Protein AF-A0A9N9EBT2-F1 (afdb_monomer_lite)

Foldseek 3Di:
DDDDDDDDDDDDDDDDDDDDDDDDDDDDDDDDDDDDDDDDDDDDDDDDDPDDDDDDDDDDDDDDDDDDDDDDDDDDDDPDDDDDPDDPDDDDDDDDDDDDPDPDDDDPDDPDPPPPPDPPPVVVVPPPVPVVVVQVVQFCLVPHDPVLLVVLVVQLVVQLVVLVVLVVVLVVCVVVPPDPDPVNVVSVVVNCLSQVLLVVQVVLVCVQQVDDCDPVLSVLCRRRNVSSCSNDPPGTGGPVSVLVSVVVSLVSVLVSLVVVVVVVVVVVVVVPPDPPVCPVCCVVVVVVVVVSVVVVVVSVVVVVVSVVVVVVVVVVVVVVVVVVVVVVVVVVVVVVVVVVVVVVVVVVVVVVVD

Secondary structure (DSSP, 8-state):
-----PPPPPP-----------------------------------PPPS--PPP-------------------------------PPP--PPP--PPP-------PPP--PPP-------TT--------HHHHHHT-TTSS--HHHHHHHHHHHHHHHHHHHHHHHHHHHHHHH--S--HHHHHHHHHHHHHHHHHHHHHHHHHHHH-S---HHHHHHHHHHHHHHHHHH-SSPPPHHHHHHHHHHHHHHHHHHHHHHHHHHHHHHHHGGG-SSSHHHHHHHHHHHHHHHHHHHHHHHHHHHHHHHHHHHHHHHHHHHHHHHHHHHHHHHHHHHHHHHHHHHHHHHHHHH--

Organism: NCBI:txid144679

Structure (mmCIF, N/CA/C/O backbone):
data_AF-A0A9N9EBT2-F1
#
_entry.id   AF-A0A9N9EBT2-F1
#
loop_
_atom_site.group_PDB
_atom_site.id
_atom_site.type_symbol
_atom_site.label_atom_id
_atom_site.label_alt_id
_atom_site.label_comp_id
_atom_site.label_asym_id
_atom_site.label_entity_id
_atom_site.label_seq_id
_atom_site.pdbx_PDB_ins_code
_atom_site.Cartn_x
_atom_site.Cartn_y
_atom_site.Cartn_z
_atom_site.occupancy
_atom_site.B_iso_or_equiv
_atom_site.auth_seq_id
_atom_site.auth_comp_id
_atom_site.auth_asym_id
_atom_site.auth_atom_id
_atom_site.pdbx_PDB_model_num
ATOM 1 N N . MET A 1 1 ? 19.938 36.162 58.560 1.00 51.25 1 MET A N 1
ATOM 2 C CA . MET A 1 1 ? 20.437 35.041 57.736 1.00 51.25 1 MET A CA 1
ATOM 3 C C . MET A 1 1 ? 21.099 34.033 58.654 1.00 51.25 1 MET A C 1
ATOM 5 O O . MET A 1 1 ? 22.172 34.335 59.146 1.00 51.25 1 MET A O 1
ATOM 9 N N . GLN A 1 2 ? 20.468 32.886 58.903 1.00 35.75 2 GLN A N 1
ATOM 10 C CA . GLN A 1 2 ? 21.154 31.618 59.176 1.00 35.75 2 GLN A CA 1
ATOM 11 C C . GLN A 1 2 ? 20.099 30.509 59.184 1.00 35.75 2 GLN A C 1
ATOM 13 O O . GLN A 1 2 ? 19.156 30.529 59.967 1.00 35.75 2 GLN A O 1
ATOM 18 N N . TYR A 1 3 ? 20.227 29.624 58.200 1.00 41.31 3 TYR A N 1
ATOM 19 C CA . TYR A 1 3 ? 19.330 28.516 57.910 1.00 41.31 3 TYR A CA 1
ATOM 20 C C . TYR A 1 3 ? 19.479 27.405 58.957 1.00 41.31 3 TYR A C 1
ATOM 22 O O . TYR A 1 3 ? 20.595 27.030 59.314 1.00 41.31 3 TYR A O 1
ATOM 30 N N . HIS A 1 4 ? 18.353 26.851 59.405 1.00 45.25 4 HIS A N 1
ATOM 31 C CA . HIS A 1 4 ? 18.297 25.556 60.077 1.00 45.25 4 HIS A CA 1
ATOM 32 C C . HIS A 1 4 ? 18.197 24.438 59.037 1.00 45.25 4 HIS A C 1
ATOM 34 O O . HIS A 1 4 ? 17.413 24.519 58.094 1.00 45.25 4 HIS A O 1
ATOM 40 N N . ASN A 1 5 ? 19.008 23.404 59.237 1.00 44.12 5 ASN A N 1
ATOM 41 C CA . ASN A 1 5 ? 19.094 22.199 58.426 1.00 44.12 5 ASN A CA 1
ATOM 42 C C . ASN A 1 5 ? 18.693 21.011 59.316 1.00 44.12 5 ASN A C 1
ATOM 44 O O . ASN A 1 5 ? 19.343 20.825 60.348 1.00 44.12 5 ASN A O 1
ATOM 48 N N . PRO A 1 6 ? 17.674 20.205 58.979 1.00 58.91 6 PRO A N 1
ATOM 49 C CA . PRO A 1 6 ? 17.460 18.923 59.630 1.00 58.91 6 PRO A CA 1
ATOM 50 C C . PRO A 1 6 ? 18.048 17.788 58.781 1.00 58.91 6 PRO A C 1
ATOM 52 O O . PRO A 1 6 ? 17.651 17.567 57.637 1.00 58.91 6 PRO A O 1
ATOM 55 N N . LEU A 1 7 ? 18.992 17.050 59.371 1.00 42.66 7 LEU A N 1
ATOM 56 C CA . LEU A 1 7 ? 19.470 15.769 58.856 1.00 42.66 7 LEU A CA 1
ATOM 57 C C . LEU A 1 7 ? 18.325 14.744 58.855 1.00 42.66 7 LEU A C 1
ATOM 59 O O . LEU A 1 7 ? 17.829 14.367 59.915 1.00 42.66 7 LEU A O 1
ATOM 63 N N . HIS A 1 8 ? 17.973 14.233 57.676 1.00 47.34 8 HIS A N 1
ATOM 64 C CA . HIS A 1 8 ? 17.220 12.990 57.532 1.00 47.34 8 HIS A CA 1
ATOM 65 C C . HIS A 1 8 ? 18.190 11.823 57.304 1.00 47.34 8 HIS A C 1
ATOM 67 O O . HIS A 1 8 ? 18.962 11.811 56.347 1.00 47.34 8 HIS A O 1
ATOM 73 N N . HIS A 1 9 ? 18.131 10.829 58.190 1.00 41.84 9 HIS A N 1
ATOM 74 C CA . HIS A 1 9 ? 18.770 9.529 58.013 1.00 41.84 9 HIS A CA 1
ATOM 75 C C . HIS A 1 9 ? 18.074 8.741 56.893 1.00 41.84 9 HIS A C 1
ATOM 77 O O . HIS A 1 9 ? 16.877 8.469 56.968 1.00 41.84 9 HIS A O 1
ATOM 83 N N . HIS A 1 10 ? 18.836 8.330 55.879 1.00 41.88 10 HIS A N 1
ATOM 84 C CA . HIS A 1 10 ? 18.433 7.304 54.921 1.00 41.88 10 HIS A CA 1
ATOM 85 C C . HIS A 1 10 ? 18.838 5.923 55.457 1.00 41.88 10 HIS A C 1
ATOM 87 O O . HIS A 1 10 ? 20.023 5.643 55.626 1.00 41.88 10 HIS A O 1
ATOM 93 N N . GLN A 1 11 ? 17.849 5.067 55.722 1.00 41.12 11 GLN A N 1
ATOM 94 C CA . GLN A 1 11 ? 18.033 3.627 55.894 1.00 41.12 11 GLN A CA 1
ATOM 95 C C . GLN A 1 11 ? 18.124 2.973 54.511 1.00 41.12 11 GLN A C 1
ATOM 97 O O . GLN A 1 11 ? 17.188 3.037 53.717 1.00 41.12 11 GLN A O 1
ATOM 102 N N . SER A 1 12 ? 19.258 2.341 54.229 1.00 37.59 12 SER A N 1
ATOM 103 C CA . SER A 1 12 ? 19.471 1.478 53.073 1.00 37.59 12 SER A CA 1
ATOM 104 C C . SER A 1 12 ? 18.914 0.080 53.358 1.00 37.59 12 SER A C 1
ATOM 106 O O . SER A 1 12 ? 19.463 -0.671 54.162 1.00 37.59 12 SER A O 1
ATOM 108 N N . HIS A 1 13 ? 17.830 -0.299 52.679 1.00 40.28 13 HIS A N 1
ATOM 109 C CA . HIS A 1 13 ? 17.404 -1.696 52.612 1.00 40.28 13 HIS A CA 1
ATOM 110 C C . HIS A 1 13 ? 18.157 -2.410 51.486 1.00 40.28 13 HIS A C 1
ATOM 112 O O . HIS A 1 13 ? 17.945 -2.151 50.304 1.00 40.28 13 HIS A O 1
ATOM 118 N N . VAL A 1 14 ? 19.043 -3.324 51.878 1.00 38.59 14 VAL A N 1
ATOM 119 C CA . VAL A 1 14 ? 19.678 -4.311 51.001 1.00 38.59 14 VAL A CA 1
ATOM 120 C C . VAL A 1 14 ? 18.699 -5.474 50.832 1.00 38.59 14 VAL A C 1
ATOM 122 O O . VAL A 1 14 ? 18.502 -6.263 51.752 1.00 38.59 14 VAL A O 1
ATOM 125 N N . GLY A 1 15 ? 18.048 -5.558 49.671 1.00 40.88 15 GLY A N 1
ATOM 126 C CA . GLY A 1 15 ? 17.245 -6.712 49.266 1.00 40.88 15 GLY A CA 1
ATOM 127 C C . GLY A 1 15 ? 18.116 -7.728 48.530 1.00 40.88 15 GLY A C 1
ATOM 128 O O . GLY A 1 15 ? 18.477 -7.508 47.375 1.00 40.88 15 GLY A O 1
ATOM 129 N N . GLY A 1 16 ? 18.475 -8.818 49.208 1.00 37.44 16 GLY A N 1
ATOM 130 C CA . GLY A 1 16 ? 19.158 -9.965 48.613 1.00 37.44 16 GLY A CA 1
ATOM 131 C C . GLY A 1 16 ? 18.193 -10.822 47.794 1.00 37.44 16 GLY A C 1
ATOM 132 O O . GLY A 1 16 ? 17.157 -11.254 48.295 1.00 37.44 16 GLY A O 1
ATOM 133 N N . TRP A 1 17 ? 18.544 -11.077 46.536 1.00 40.41 17 TRP A N 1
ATOM 134 C CA . TRP A 1 17 ? 17.859 -12.029 45.667 1.00 40.41 17 TRP A CA 1
ATOM 135 C C . TRP A 1 17 ? 18.458 -13.424 45.873 1.00 40.41 17 TRP A C 1
ATOM 137 O O . TRP A 1 17 ? 19.615 -13.659 45.532 1.00 40.41 17 TRP A O 1
ATOM 147 N N . HIS A 1 18 ? 17.672 -14.352 46.420 1.00 38.91 18 HIS A N 1
ATOM 148 C CA . HIS A 1 18 ? 17.990 -15.779 46.416 1.00 38.91 18 HIS A CA 1
ATOM 149 C C . HIS A 1 18 ? 17.453 -16.413 45.125 1.00 38.91 18 HIS A C 1
ATOM 151 O O . HIS A 1 18 ? 16.243 -16.512 44.935 1.00 38.91 18 HIS A O 1
ATOM 157 N N . PHE A 1 19 ? 18.356 -16.859 44.250 1.00 38.44 19 PHE A N 1
ATOM 158 C CA . PHE A 1 19 ? 18.042 -17.817 43.190 1.00 38.44 19 PHE A CA 1
ATOM 159 C C . PHE A 1 19 ? 18.101 -19.230 43.774 1.00 38.44 19 PHE A C 1
ATOM 161 O O . PHE A 1 19 ? 19.108 -19.621 44.362 1.00 38.44 19 PHE A O 1
ATOM 168 N N . ASN A 1 20 ? 17.013 -19.979 43.612 1.00 43.09 20 ASN A N 1
ATOM 169 C CA . ASN A 1 20 ? 16.913 -21.385 43.974 1.00 43.09 20 ASN A CA 1
ATOM 170 C C . ASN A 1 20 ? 16.840 -22.193 42.671 1.00 43.09 20 ASN A C 1
ATOM 172 O O . ASN A 1 20 ? 15.807 -22.212 42.004 1.00 43.09 20 ASN A O 1
ATOM 176 N N . THR A 1 21 ? 17.959 -22.791 42.273 1.00 39.38 21 THR A N 1
ATOM 177 C CA . THR A 1 21 ? 18.047 -23.761 41.175 1.00 39.38 21 THR A CA 1
ATOM 178 C C . THR A 1 21 ? 18.000 -25.157 41.786 1.00 39.38 21 THR A C 1
ATOM 180 O O . THR A 1 21 ? 19.006 -25.639 42.299 1.00 39.38 21 THR A O 1
ATOM 183 N N . GLY A 1 22 ? 16.821 -25.780 41.774 1.00 40.59 22 GLY A N 1
ATOM 184 C CA . GLY A 1 22 ? 16.655 -27.195 42.095 1.00 40.59 22 GLY A CA 1
ATOM 185 C C . GLY A 1 22 ? 16.611 -28.010 40.811 1.00 40.59 22 GLY A C 1
ATOM 186 O O . GLY A 1 22 ? 15.644 -27.922 40.056 1.00 40.59 22 GLY A O 1
ATOM 187 N N . GLU A 1 23 ? 17.674 -28.773 40.577 1.00 43.66 23 GLU A N 1
ATOM 188 C CA . GLU A 1 23 ? 17.711 -29.912 39.665 1.00 43.66 23 GLU A CA 1
ATOM 189 C C . GLU A 1 23 ? 16.744 -31.004 40.147 1.00 43.66 23 GLU A C 1
ATOM 191 O O . GLU A 1 23 ? 16.557 -31.210 41.348 1.00 43.66 23 GLU A O 1
ATOM 196 N N . GLY A 1 24 ? 16.133 -31.712 39.201 1.00 40.81 24 GLY A N 1
ATOM 197 C CA . GLY A 1 24 ? 15.236 -32.826 39.479 1.00 40.81 24 GLY A CA 1
ATOM 198 C C . GLY A 1 24 ? 15.013 -33.661 38.228 1.00 40.81 24 GLY A C 1
ATOM 199 O O . GLY A 1 24 ? 14.021 -33.485 37.525 1.00 40.81 24 GLY A O 1
ATOM 200 N N . GLU A 1 25 ? 15.965 -34.549 37.949 1.00 43.81 25 GLU A N 1
ATOM 201 C CA . GLU A 1 25 ? 15.802 -35.685 37.045 1.00 43.81 25 GLU A CA 1
ATOM 202 C C . GLU A 1 25 ? 14.712 -36.631 37.571 1.00 43.81 25 GLU A C 1
ATOM 204 O O . GLU A 1 25 ? 14.709 -36.995 38.747 1.00 43.81 25 GLU A O 1
ATOM 209 N N . ALA A 1 26 ? 13.831 -37.103 36.688 1.00 42.78 26 ALA A N 1
ATOM 210 C CA . ALA A 1 26 ? 13.117 -38.360 36.892 1.00 42.78 26 ALA A CA 1
ATOM 211 C C . ALA A 1 26 ? 12.718 -38.977 35.544 1.00 42.78 26 ALA A C 1
ATOM 213 O O . ALA A 1 26 ? 11.811 -38.515 34.852 1.00 42.78 26 ALA A O 1
ATOM 214 N N . HIS A 1 27 ? 13.417 -40.057 35.203 1.00 42.72 27 HIS A N 1
ATOM 215 C CA . HIS A 1 27 ? 13.001 -41.089 34.262 1.00 42.72 27 HIS A CA 1
ATOM 216 C C . HIS A 1 27 ? 11.656 -41.703 34.666 1.00 42.72 27 HIS A C 1
ATOM 218 O O . HIS A 1 27 ? 11.507 -42.064 35.826 1.00 42.72 27 HIS A O 1
ATOM 224 N N . TYR A 1 28 ? 10.757 -41.968 33.709 1.00 42.72 28 TYR A N 1
ATOM 225 C CA . TYR A 1 28 ? 9.830 -43.103 33.804 1.00 42.72 28 TYR A CA 1
ATOM 226 C C . TYR A 1 28 ? 9.498 -43.716 32.439 1.00 42.72 28 TYR A C 1
ATOM 228 O O . TYR A 1 28 ? 9.538 -43.078 31.389 1.00 42.72 28 TYR A O 1
ATOM 236 N N . HIS A 1 29 ? 9.243 -45.017 32.522 1.00 38.41 29 HIS A N 1
ATOM 237 C CA . HIS A 1 29 ? 9.245 -46.033 31.486 1.00 38.41 29 HIS A CA 1
ATOM 238 C C . HIS A 1 29 ? 8.044 -46.032 30.527 1.00 38.41 29 HIS A C 1
ATOM 240 O O . HIS A 1 29 ? 6.901 -45.800 30.904 1.00 38.41 29 HIS A O 1
ATOM 246 N N . ASN A 1 30 ? 8.363 -46.455 29.302 1.00 43.31 30 ASN A N 1
ATOM 247 C CA . ASN A 1 30 ? 7.608 -47.334 28.403 1.00 43.31 30 ASN A CA 1
ATOM 248 C C . ASN A 1 30 ? 6.426 -48.111 29.023 1.00 43.31 30 ASN A C 1
ATOM 250 O O . ASN A 1 30 ? 6.626 -48.927 29.922 1.00 43.31 30 ASN A O 1
ATOM 254 N N . ALA A 1 31 ? 5.251 -48.017 28.393 1.00 39.19 31 ALA A N 1
ATOM 255 C CA . ALA A 1 31 ? 4.281 -49.110 28.346 1.00 39.19 31 ALA A CA 1
ATOM 256 C C . ALA A 1 31 ? 3.524 -49.099 27.006 1.00 39.19 31 ALA A C 1
ATOM 258 O O . ALA A 1 31 ? 2.855 -48.134 26.644 1.00 39.19 31 ALA A O 1
ATOM 259 N N . HIS A 1 32 ? 3.688 -50.198 26.271 1.00 44.75 32 HIS A N 1
ATOM 260 C CA . HIS A 1 32 ? 2.951 -50.578 25.070 1.00 44.75 32 HIS A CA 1
ATOM 261 C C . HIS A 1 32 ? 1.448 -50.734 25.341 1.00 44.75 32 HIS A C 1
ATOM 263 O O . HIS A 1 32 ? 1.058 -51.364 26.322 1.00 44.75 32 HIS A O 1
ATOM 269 N N . VAL A 1 33 ? 0.620 -50.286 24.394 1.00 52.03 33 VAL A N 1
ATOM 270 C CA . VAL A 1 33 ? -0.795 -50.672 24.272 1.00 52.03 33 VAL A CA 1
ATOM 271 C C . VAL A 1 33 ? -1.028 -51.163 22.832 1.00 52.03 33 VAL A C 1
ATOM 273 O O . VAL A 1 33 ? -0.538 -50.515 21.904 1.00 52.03 33 VAL A O 1
ATOM 276 N N . PRO A 1 34 ? -1.712 -52.304 22.611 1.00 62.97 34 PRO A N 1
ATOM 277 C CA . PRO A 1 34 ? -1.926 -52.870 21.277 1.00 62.97 34 PRO A CA 1
ATOM 278 C C . PRO A 1 34 ? -3.107 -52.216 20.528 1.00 62.97 34 PRO A C 1
ATOM 280 O O . PRO A 1 34 ? -3.942 -51.553 21.149 1.00 62.97 34 PRO A O 1
ATOM 283 N N . PRO A 1 35 ? -3.208 -52.409 19.196 1.00 58.91 35 PRO A N 1
ATOM 284 C CA . PRO A 1 35 ? -4.205 -51.747 18.364 1.00 58.91 35 PRO A CA 1
ATOM 285 C C . PRO A 1 35 ? -5.534 -52.515 18.346 1.00 58.91 35 PRO A C 1
ATOM 287 O O . PRO A 1 35 ? -5.553 -53.738 18.218 1.00 58.91 35 PRO A O 1
ATOM 290 N N . VAL A 1 36 ? -6.651 -51.787 18.398 1.00 52.19 36 VAL A N 1
ATOM 291 C CA . VAL A 1 36 ? -7.996 -52.326 18.143 1.00 52.19 36 VAL A CA 1
ATOM 292 C C . VAL A 1 36 ? -8.499 -51.770 16.810 1.00 52.19 36 VAL A C 1
ATOM 294 O O . VAL A 1 36 ? -8.435 -50.567 16.560 1.00 52.19 36 VAL A O 1
ATOM 297 N N . SER A 1 37 ? -8.936 -52.675 15.935 1.00 48.44 37 SER A N 1
ATOM 298 C CA . SER A 1 37 ? -9.428 -52.427 14.575 1.00 48.44 37 SER A CA 1
ATOM 299 C C . SER A 1 37 ? -10.763 -51.658 14.525 1.00 48.44 37 SER A C 1
ATOM 301 O O . SER A 1 37 ? -11.488 -51.623 15.520 1.00 48.44 37 SER A O 1
ATOM 303 N N . PRO A 1 38 ? -11.126 -51.066 13.366 1.00 56.62 38 PRO A N 1
ATOM 304 C CA . PRO A 1 38 ? -12.277 -50.179 13.248 1.00 56.62 38 PRO A CA 1
ATOM 305 C C . PRO A 1 38 ? -13.558 -50.929 12.850 1.00 56.62 38 PRO A C 1
ATOM 307 O O . PRO A 1 38 ? -13.583 -51.659 11.860 1.00 56.62 38 PRO A O 1
ATOM 310 N N . THR A 1 39 ? -14.656 -50.673 13.563 1.00 40.78 39 THR A N 1
ATOM 311 C CA . THR A 1 39 ? -16.018 -51.050 13.149 1.00 40.78 39 THR A CA 1
ATOM 312 C C . THR A 1 39 ? -16.827 -49.806 12.782 1.00 40.78 39 THR A C 1
ATOM 314 O O . THR A 1 39 ? -17.157 -48.987 13.631 1.00 40.78 39 THR A O 1
ATOM 317 N N . ASN A 1 40 ? -17.076 -49.696 11.476 1.00 44.28 40 ASN A N 1
ATOM 318 C CA . ASN A 1 40 ? -18.217 -49.133 10.743 1.00 44.28 40 ASN A CA 1
ATOM 319 C C . ASN A 1 40 ? -19.246 -48.248 11.502 1.00 44.28 40 ASN A C 1
ATOM 321 O O . ASN A 1 40 ? -19.888 -48.739 12.432 1.00 44.28 40 ASN A O 1
ATOM 325 N N . PRO A 1 41 ? -19.536 -47.008 11.052 1.00 50.03 41 PRO A N 1
ATOM 326 C CA . PRO A 1 41 ? -20.644 -46.224 11.586 1.00 50.03 41 PRO A CA 1
ATOM 327 C C . PRO A 1 41 ? -21.949 -46.537 10.8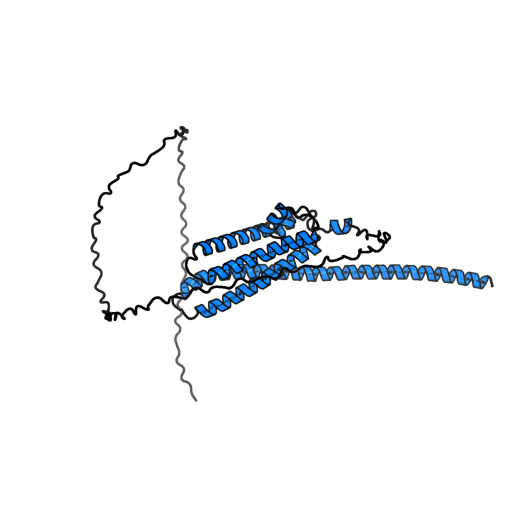35 1.00 50.03 41 PRO A C 1
ATOM 329 O O . PRO A 1 41 ? -22.135 -46.136 9.686 1.00 50.03 41 PRO A O 1
ATOM 332 N N . GLN A 1 42 ? -22.886 -47.221 11.499 1.00 38.50 42 GLN A N 1
ATOM 333 C CA . GLN A 1 42 ? -24.290 -47.198 11.087 1.00 38.50 42 GLN A CA 1
ATOM 334 C C . GLN A 1 42 ? -24.975 -45.938 11.621 1.00 38.50 42 GLN A C 1
ATOM 336 O O . GLN A 1 42 ? -24.883 -45.593 12.798 1.00 38.50 42 GLN A O 1
ATOM 341 N N . GLN A 1 43 ? -25.651 -45.253 10.703 1.00 47.81 43 GLN A N 1
ATOM 342 C CA . GLN A 1 43 ? -26.509 -44.104 10.940 1.00 47.81 43 GLN A CA 1
ATOM 343 C C . GLN A 1 43 ? -27.699 -44.501 11.822 1.00 47.81 43 GLN A C 1
ATOM 345 O O . GLN A 1 43 ? -28.483 -45.367 11.444 1.00 47.81 43 GLN A O 1
ATOM 350 N N . HIS A 1 44 ? -27.890 -43.806 12.942 1.00 41.06 44 HIS A N 1
ATOM 351 C CA . HIS A 1 44 ? -29.172 -43.784 13.638 1.00 41.06 44 HIS A CA 1
ATOM 352 C C . HIS A 1 44 ? -29.587 -42.342 13.923 1.00 41.06 44 HIS A C 1
ATOM 354 O O . HIS A 1 44 ? -28.971 -41.636 14.721 1.00 41.06 44 HIS A O 1
ATOM 360 N N . SER A 1 45 ? -30.650 -41.922 13.235 1.00 48.03 45 SER A N 1
ATOM 361 C CA . SER A 1 45 ? -31.430 -40.723 13.524 1.00 48.03 45 SER A CA 1
ATOM 362 C C . SER A 1 45 ? -31.963 -40.773 14.954 1.00 48.03 45 SER A C 1
ATOM 364 O O . SER A 1 45 ? -32.709 -41.687 15.303 1.00 48.03 45 SER A O 1
ATOM 366 N N . TYR A 1 46 ? -31.627 -39.766 15.757 1.00 42.94 46 TYR A N 1
ATOM 367 C CA . TYR A 1 46 ? -32.242 -39.530 17.059 1.00 42.94 46 TYR A CA 1
ATOM 368 C C . TYR A 1 46 ? -33.241 -38.374 16.949 1.00 42.94 46 TYR A C 1
ATOM 370 O O . TYR A 1 46 ? -32.861 -37.225 16.731 1.00 42.94 46 TYR A O 1
ATOM 378 N N . TYR A 1 47 ? -34.524 -38.693 17.119 1.00 47.81 47 TYR A N 1
ATOM 379 C CA . TYR A 1 47 ? -35.537 -37.728 17.543 1.00 47.81 47 TYR A CA 1
ATOM 380 C C . TYR A 1 47 ? -35.348 -37.448 19.044 1.00 47.81 47 TYR A C 1
ATOM 382 O O . TYR A 1 47 ? -35.139 -38.399 19.802 1.00 47.81 47 TYR A O 1
ATOM 390 N N . PRO A 1 48 ? -35.443 -36.193 19.514 1.00 58.69 48 PRO A N 1
ATOM 391 C CA . PRO A 1 48 ? -35.446 -35.916 20.944 1.00 58.69 48 PRO A CA 1
ATOM 392 C C . PRO A 1 48 ? -36.826 -36.235 21.550 1.00 58.69 48 PRO A C 1
ATOM 394 O O . PRO A 1 48 ? -37.841 -35.787 21.010 1.00 58.69 48 PRO A O 1
ATOM 397 N N . PRO A 1 49 ? -36.905 -36.964 22.679 1.00 55.03 49 PRO A N 1
ATOM 398 C CA . PRO A 1 49 ? -38.147 -37.091 23.421 1.00 55.03 49 PRO A CA 1
ATOM 399 C C . PRO A 1 49 ? -38.419 -35.803 24.208 1.00 55.03 49 PRO A C 1
ATOM 401 O O . PRO A 1 49 ? -37.581 -35.312 24.965 1.00 55.03 49 PRO A O 1
ATOM 404 N N . SER A 1 50 ? -39.618 -35.258 24.026 1.00 50.69 50 SER A N 1
ATOM 405 C CA . SER A 1 50 ? -40.195 -34.249 24.910 1.00 50.69 50 SER A CA 1
ATOM 406 C C . SER A 1 50 ? -40.523 -34.871 26.274 1.00 50.69 50 SER A C 1
ATOM 408 O O . SER A 1 50 ? -40.971 -36.013 26.336 1.00 50.69 50 SER A O 1
ATOM 410 N N . ASN A 1 51 ? -40.359 -34.071 27.332 1.00 59.38 51 ASN A N 1
ATOM 411 C CA . ASN A 1 51 ? -40.597 -34.351 28.757 1.00 59.38 51 ASN A CA 1
ATOM 412 C C . ASN A 1 51 ? -39.460 -35.048 29.515 1.00 59.38 51 ASN A C 1
ATOM 414 O O . ASN A 1 51 ? -39.492 -36.248 29.772 1.00 59.38 51 ASN A O 1
ATOM 418 N N . VAL A 1 52 ? -38.530 -34.230 30.017 1.00 45.66 52 VAL A N 1
ATOM 419 C CA . VAL A 1 52 ? -37.755 -34.555 31.220 1.00 45.66 52 VAL A CA 1
ATOM 420 C C . VAL A 1 52 ? -38.077 -33.508 32.283 1.00 45.66 52 VAL A C 1
ATOM 422 O O . VAL A 1 52 ? -37.775 -32.325 32.140 1.00 45.66 52 VAL A O 1
ATOM 425 N N . GLN A 1 53 ? -38.749 -33.963 33.334 1.00 50.28 53 GLN A N 1
ATOM 426 C CA . GLN A 1 53 ? -39.013 -33.222 34.561 1.00 50.28 53 GLN A CA 1
ATOM 427 C C . GLN A 1 53 ? -37.702 -33.173 35.362 1.00 50.28 53 GLN A C 1
ATOM 429 O O . GLN A 1 53 ? -37.170 -34.215 35.742 1.00 50.28 53 GLN A O 1
ATOM 434 N N . TYR A 1 54 ? -37.153 -31.979 35.585 1.00 43.34 54 TYR A N 1
ATOM 435 C CA . TYR A 1 54 ? -35.937 -31.809 36.384 1.00 43.34 54 TYR A CA 1
ATOM 436 C C . TYR A 1 54 ? -36.229 -32.064 37.876 1.00 43.34 54 TYR A C 1
ATOM 438 O O . TYR A 1 54 ? -37.210 -31.521 38.395 1.00 43.34 54 TYR A O 1
ATOM 446 N N . PRO A 1 55 ? -35.396 -32.839 38.595 1.00 55.81 55 PRO A N 1
ATOM 447 C CA . PRO A 1 55 ? -35.503 -32.959 40.038 1.00 55.81 55 PRO A CA 1
ATOM 448 C C . PRO A 1 55 ? -35.002 -31.688 40.733 1.00 55.81 55 PRO A C 1
ATOM 450 O O . PRO A 1 55 ? -33.965 -31.118 40.395 1.00 55.81 55 PRO A O 1
ATOM 453 N N . ASN A 1 56 ? -35.777 -31.266 41.726 1.00 48.53 56 ASN A N 1
ATOM 454 C CA . ASN A 1 56 ? -35.528 -30.147 42.620 1.00 48.53 56 ASN A CA 1
ATOM 455 C C . ASN A 1 56 ? -34.286 -30.426 43.489 1.00 48.53 56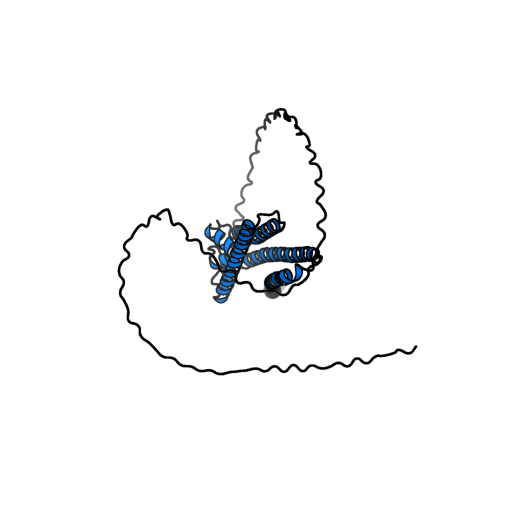 ASN A C 1
ATOM 457 O O . ASN A 1 56 ? -34.352 -31.218 44.429 1.00 48.53 56 ASN A O 1
ATOM 461 N N . TYR A 1 57 ? -33.156 -29.789 43.176 1.00 45.56 57 TYR A N 1
ATOM 462 C CA . TYR A 1 57 ? -31.969 -29.806 44.030 1.00 45.56 57 TYR A CA 1
ATOM 463 C C . TYR A 1 57 ? -32.097 -28.727 45.112 1.00 45.56 57 TYR A C 1
ATOM 465 O O . TYR A 1 57 ? -31.852 -27.545 44.876 1.00 45.56 57 TYR A O 1
ATOM 473 N N . GLN A 1 58 ? -32.461 -29.150 46.324 1.00 44.03 58 GLN A N 1
ATOM 474 C CA . GLN A 1 58 ? -32.267 -28.353 47.532 1.00 44.03 58 GLN A CA 1
ATOM 475 C C . GLN A 1 58 ? -30.770 -28.306 47.863 1.00 44.03 58 GLN A C 1
ATOM 477 O O . GLN A 1 58 ? -30.167 -29.315 48.226 1.00 44.03 58 GLN A O 1
ATOM 482 N N . HIS A 1 59 ? -30.169 -27.123 47.741 1.00 45.00 59 HIS A N 1
ATOM 483 C CA . HIS A 1 59 ? -28.831 -26.853 48.258 1.00 45.00 59 HIS A CA 1
ATOM 484 C C . HIS A 1 59 ? -28.870 -26.703 49.791 1.00 45.00 59 HIS A C 1
ATOM 486 O O . HIS A 1 59 ? -29.721 -25.970 50.303 1.00 45.00 59 HIS A O 1
ATOM 492 N N . PRO A 1 60 ? -27.945 -27.329 50.541 1.00 56.03 60 PRO A N 1
ATOM 493 C CA . PRO A 1 60 ? -27.774 -27.043 51.955 1.00 56.03 60 PRO A CA 1
ATOM 494 C C . PRO A 1 60 ? -27.130 -25.665 52.139 1.00 56.03 60 PRO A C 1
ATOM 496 O O . PRO A 1 60 ? -26.068 -25.367 51.593 1.00 56.03 60 PRO A O 1
ATOM 499 N N . ILE A 1 61 ? -27.799 -24.826 52.927 1.00 45.81 61 ILE A N 1
ATOM 500 C CA . ILE A 1 61 ? -27.330 -23.509 53.353 1.00 45.81 61 ILE A CA 1
ATOM 501 C C . ILE A 1 61 ? -26.183 -23.724 54.347 1.00 45.81 61 ILE A C 1
ATOM 503 O O . ILE A 1 61 ? -26.407 -24.087 55.499 1.00 45.81 61 ILE A O 1
ATOM 507 N N . ALA A 1 62 ? -24.947 -23.503 53.902 1.00 45.16 62 ALA A N 1
ATOM 508 C CA . ALA A 1 62 ? -23.804 -23.361 54.792 1.00 45.16 62 ALA A CA 1
ATOM 509 C C . ALA A 1 62 ? -23.812 -21.938 55.372 1.00 45.16 62 ALA A C 1
ATOM 511 O O . ALA A 1 62 ? -23.496 -20.965 54.691 1.00 45.16 62 ALA A O 1
ATOM 512 N N . THR A 1 63 ? -24.205 -21.809 56.638 1.00 45.75 63 THR A N 1
ATOM 513 C CA . THR A 1 63 ? -24.119 -20.563 57.404 1.00 45.75 63 THR A CA 1
ATOM 514 C C . THR A 1 63 ? -22.670 -20.299 57.815 1.00 45.75 63 THR A C 1
ATOM 516 O O . THR A 1 63 ? -22.238 -20.700 58.894 1.00 45.75 63 THR A O 1
ATOM 519 N N . SER A 1 64 ? -21.908 -19.609 56.969 1.00 45.38 64 SER A N 1
ATOM 520 C CA . SER A 1 64 ? -20.669 -18.948 57.383 1.00 45.38 64 SER A CA 1
ATOM 521 C C . SER A 1 64 ? -21.017 -17.624 58.070 1.00 45.38 64 SER A C 1
ATOM 523 O O . SER A 1 64 ? -21.424 -16.663 57.415 1.00 45.38 64 SER A O 1
ATOM 525 N N . GLN A 1 65 ? -20.886 -17.591 59.398 1.00 40.66 65 GLN A N 1
ATOM 526 C CA . GLN A 1 65 ? -20.964 -16.373 60.203 1.00 40.66 65 GLN A CA 1
ATOM 527 C C . GLN A 1 65 ? -19.804 -15.438 59.834 1.00 40.66 65 GLN A C 1
ATOM 529 O O . GLN A 1 65 ? -18.649 -15.723 60.142 1.00 40.66 65 GLN A O 1
ATOM 534 N N . TYR A 1 66 ? -20.116 -14.318 59.184 1.00 42.62 66 TYR A N 1
ATOM 535 C CA . TYR A 1 66 ? -19.193 -13.194 59.028 1.00 42.62 66 TYR A CA 1
ATOM 536 C C . TYR A 1 66 ? -19.348 -12.214 60.204 1.00 42.62 66 TYR A C 1
ATOM 538 O O . TYR A 1 66 ? -20.468 -12.004 60.678 1.00 42.62 66 TYR A O 1
ATOM 546 N N . PRO A 1 67 ? -18.253 -11.594 60.681 1.00 55.62 67 PRO A N 1
ATOM 547 C CA . PRO A 1 67 ? -18.307 -10.614 61.751 1.00 55.62 67 PRO A CA 1
ATOM 548 C C . PRO A 1 67 ? -18.957 -9.308 61.276 1.00 55.62 67 PRO A C 1
ATOM 550 O O . PRO A 1 67 ? -18.686 -8.775 60.200 1.00 55.62 67 PRO A O 1
ATOM 553 N N . ASN A 1 68 ? -19.838 -8.826 62.140 1.00 50.41 68 ASN A N 1
ATOM 554 C CA . ASN A 1 68 ? -20.721 -7.680 62.011 1.00 50.41 68 ASN A CA 1
ATOM 555 C C . ASN A 1 68 ? -19.941 -6.385 61.697 1.00 50.41 68 ASN A C 1
ATOM 557 O O . ASN A 1 68 ? -19.358 -5.774 62.591 1.00 50.41 68 ASN A O 1
ATOM 561 N N . SER A 1 69 ? -19.928 -5.966 60.430 1.00 46.88 69 SER A N 1
ATOM 562 C CA . SER A 1 69 ? -19.449 -4.641 60.022 1.00 46.88 69 SER A CA 1
ATOM 563 C C . SER A 1 69 ? -20.657 -3.718 59.901 1.00 46.88 69 SER A C 1
ATOM 565 O O . SER A 1 69 ? -21.475 -3.863 58.994 1.00 46.88 69 SER A O 1
ATOM 567 N N . GLN A 1 70 ? -20.799 -2.801 60.859 1.00 44.03 70 GLN A N 1
ATOM 568 C CA . GLN A 1 70 ? -21.829 -1.767 60.844 1.00 44.03 70 GLN A CA 1
ATOM 569 C C . GLN A 1 70 ? -21.579 -0.808 59.675 1.00 44.03 70 GLN A C 1
ATOM 571 O O . GLN A 1 70 ? -20.699 0.048 59.732 1.00 44.03 70 GLN A O 1
ATOM 576 N N . TYR A 1 71 ? -22.361 -0.951 58.608 1.00 42.00 71 TYR A N 1
ATOM 577 C CA . TYR A 1 71 ? -22.448 0.058 57.559 1.00 42.00 71 TYR A CA 1
ATOM 578 C C . TYR A 1 71 ? -23.295 1.242 58.054 1.00 42.00 71 TYR A C 1
ATOM 580 O O . TYR A 1 71 ? -24.343 1.020 58.669 1.00 42.00 71 TYR A O 1
ATOM 588 N N . PRO A 1 72 ? -22.896 2.496 57.783 1.00 53.19 72 PRO A N 1
ATOM 589 C CA . PRO A 1 72 ? -23.739 3.649 58.055 1.00 53.19 72 PRO A CA 1
ATOM 590 C C . PRO A 1 72 ? -25.006 3.581 57.192 1.00 53.19 72 PRO A C 1
ATOM 592 O O . PRO A 1 72 ? -24.948 3.450 55.969 1.00 53.19 72 PRO A O 1
ATOM 595 N N . GLN A 1 73 ? -26.158 3.660 57.859 1.00 43.78 73 GLN A N 1
ATOM 596 C CA . GLN A 1 73 ? -27.474 3.844 57.253 1.00 43.78 73 GLN A CA 1
ATOM 597 C C . GLN A 1 73 ? -27.475 5.141 56.434 1.00 43.78 73 GLN A C 1
ATOM 599 O O . GLN A 1 73 ? -27.551 6.237 56.989 1.00 43.78 73 GLN A O 1
ATOM 604 N N . TYR A 1 74 ? -27.389 5.020 55.110 1.00 43.66 74 TYR A N 1
ATOM 605 C CA . TYR A 1 74 ? -27.696 6.130 54.220 1.00 43.66 74 TYR A CA 1
ATOM 606 C C . TYR A 1 74 ? -29.211 6.326 54.196 1.00 43.66 74 TYR A C 1
ATOM 608 O O . TYR A 1 74 ? -29.971 5.453 53.779 1.00 43.66 74 TYR A O 1
ATOM 616 N N . ASN A 1 75 ? -29.621 7.487 54.694 1.00 55.34 75 ASN A N 1
ATOM 617 C CA . ASN A 1 75 ? -30.989 7.972 54.740 1.00 55.34 75 ASN A CA 1
ATOM 618 C C . ASN A 1 75 ? -31.539 8.071 53.306 1.00 55.34 75 ASN A C 1
ATOM 620 O O . ASN A 1 75 ? -31.146 8.955 52.544 1.00 55.34 75 ASN A O 1
ATOM 624 N N . VAL A 1 76 ? -32.408 7.133 52.920 1.00 49.69 76 VAL A N 1
ATOM 625 C CA . VAL A 1 76 ? -33.060 7.126 51.606 1.00 49.69 76 VAL A CA 1
ATOM 626 C C . VAL A 1 76 ? -34.089 8.251 51.595 1.00 49.69 76 VAL A C 1
ATOM 628 O O . VAL A 1 76 ? -35.149 8.166 52.213 1.00 49.69 76 VAL A O 1
ATOM 631 N N . GLN A 1 77 ? -33.741 9.340 50.917 1.00 60.75 77 GLN A N 1
ATOM 632 C CA . GLN A 1 77 ? -34.612 10.485 50.704 1.00 60.75 77 GLN A CA 1
ATOM 633 C C . GLN A 1 77 ? -35.833 10.042 49.865 1.00 60.75 77 GLN A C 1
ATOM 635 O O . GLN A 1 77 ? -35.652 9.359 48.854 1.00 60.75 77 GLN A O 1
ATOM 640 N N . PRO A 1 78 ? -37.076 10.390 50.248 1.00 59.06 78 PRO A N 1
ATOM 641 C CA . PRO A 1 78 ? -38.256 9.989 49.495 1.00 59.06 78 PRO A CA 1
ATOM 642 C C . PRO A 1 78 ? -38.227 10.629 48.105 1.00 59.06 78 PRO A C 1
ATOM 644 O O . PRO A 1 78 ? -38.160 11.851 47.972 1.00 59.06 78 PRO A O 1
ATOM 647 N N . HIS A 1 79 ? -38.291 9.801 47.063 1.00 48.06 79 HIS A N 1
ATOM 648 C CA . HIS A 1 79 ? -38.457 10.260 45.691 1.00 48.06 79 HIS A CA 1
ATOM 649 C C . HIS A 1 79 ? -39.783 11.022 45.565 1.00 48.06 79 HIS A C 1
ATOM 651 O O . HIS A 1 79 ? -40.862 10.428 45.559 1.00 48.06 79 HIS A O 1
ATOM 657 N N . HIS A 1 80 ? -39.705 12.349 45.458 1.00 50.25 80 HIS A N 1
ATOM 658 C CA . HIS A 1 80 ? -40.829 13.175 45.041 1.00 50.25 80 HIS A CA 1
ATOM 659 C C . HIS A 1 80 ? -41.212 12.797 43.607 1.00 50.25 80 HIS A C 1
ATOM 661 O O . HIS A 1 80 ? -40.494 13.093 42.654 1.00 50.25 80 HIS A O 1
ATOM 667 N N . GLN A 1 81 ? -42.352 12.120 43.467 1.00 49.16 81 GLN A N 1
ATOM 668 C CA . GLN A 1 81 ? -43.007 11.899 42.185 1.00 49.16 81 GLN A CA 1
ATOM 669 C C . GLN A 1 81 ? -43.440 13.260 41.631 1.00 49.16 81 GLN A C 1
ATOM 671 O O . GLN A 1 81 ? -44.388 13.870 42.125 1.00 49.16 81 GLN A O 1
ATOM 676 N N . GLN A 1 82 ? -42.724 13.758 40.623 1.00 55.41 82 GLN A N 1
ATOM 677 C CA . GLN A 1 82 ? -43.215 14.875 39.827 1.00 55.41 82 GLN A CA 1
ATOM 678 C C . GLN A 1 82 ? -44.459 14.421 39.043 1.00 55.41 82 GLN A C 1
ATOM 680 O O . GLN A 1 82 ? -44.436 13.343 38.441 1.00 55.41 82 GLN A O 1
ATOM 685 N N . PRO A 1 83 ? -45.541 15.218 39.029 1.00 59.53 83 PRO A N 1
ATOM 686 C CA . PRO A 1 83 ? -46.729 14.902 38.251 1.00 59.53 83 PRO A CA 1
ATOM 687 C C . PRO A 1 83 ? -46.380 14.894 36.760 1.00 59.53 83 PRO A C 1
ATOM 689 O O . PRO A 1 83 ? -45.816 15.857 36.238 1.00 59.53 83 PRO A O 1
ATOM 692 N N . GLN A 1 84 ? -46.713 13.800 36.073 1.00 50.34 84 GLN A N 1
ATOM 693 C CA . GLN A 1 84 ? -46.570 13.713 34.625 1.00 50.34 84 GLN A CA 1
ATOM 694 C C . GLN A 1 84 ? -47.499 14.734 33.962 1.00 50.34 84 GLN A C 1
ATOM 696 O O . GLN A 1 84 ? -48.720 14.580 33.968 1.00 50.34 84 GLN A O 1
ATOM 701 N N . GLN A 1 85 ? -46.916 15.791 33.396 1.00 57.72 85 GLN A N 1
ATOM 702 C CA . GLN A 1 85 ? -47.625 16.701 32.506 1.00 57.72 85 GLN A CA 1
ATOM 703 C C . GLN A 1 85 ? -47.919 15.975 31.192 1.00 57.72 85 GLN A C 1
ATOM 705 O O . GLN A 1 85 ? -47.049 15.790 30.342 1.00 57.72 85 GLN A O 1
ATOM 710 N N . SER A 1 86 ? -49.171 15.558 31.027 1.00 57.06 86 SER A N 1
ATOM 711 C CA . SER A 1 86 ? -49.718 15.094 29.758 1.00 57.06 86 SER A CA 1
ATOM 712 C C . SER A 1 86 ? -49.830 16.280 28.797 1.00 57.06 86 SER A C 1
ATOM 714 O O . SER A 1 86 ? -50.792 17.049 28.856 1.00 57.06 86 SER A O 1
ATOM 716 N N . HIS A 1 87 ? -48.841 16.457 27.923 1.00 62.62 87 HIS A N 1
ATOM 717 C CA . HIS A 1 87 ? -48.969 17.388 26.807 1.00 62.62 87 HIS A CA 1
ATOM 718 C C . HIS A 1 87 ? -49.967 16.825 25.778 1.00 62.62 87 HIS A C 1
ATOM 720 O O . HIS A 1 87 ? -49.860 15.651 25.413 1.00 62.62 87 HIS A O 1
ATOM 726 N N . PRO A 1 88 ? -50.947 17.621 25.311 1.00 72.06 88 PRO A N 1
ATOM 727 C CA . PRO A 1 88 ? -51.881 17.185 24.282 1.00 72.06 88 PRO A CA 1
ATOM 728 C C . PRO A 1 88 ? -51.148 16.918 22.954 1.00 72.06 88 PRO A C 1
ATOM 730 O O . PRO A 1 88 ? -50.141 17.570 22.665 1.00 72.06 88 PRO A O 1
ATOM 733 N N . PRO A 1 89 ? -51.640 15.974 22.132 1.00 69.25 89 PRO A N 1
ATOM 734 C CA . PRO A 1 89 ? -51.022 15.643 20.855 1.00 69.25 89 PRO A CA 1
ATOM 735 C C . PRO A 1 89 ? -51.070 16.852 19.917 1.00 69.25 89 PRO A C 1
ATOM 737 O O . PRO A 1 89 ? -52.140 17.335 19.547 1.00 69.25 89 PRO A O 1
ATOM 740 N N . VAL A 1 90 ? -49.892 17.338 19.527 1.00 67.56 90 VAL A N 1
ATOM 741 C CA . VAL A 1 90 ? -49.744 18.387 18.517 1.00 67.56 90 VAL A CA 1
ATOM 742 C C . VAL A 1 90 ? -50.088 17.775 17.161 1.00 67.56 90 VAL A C 1
ATOM 744 O O . VAL A 1 90 ? -49.313 16.996 16.609 1.00 67.56 90 VAL A O 1
ATOM 747 N N . GLN A 1 91 ? -51.269 18.098 16.633 1.00 67.50 91 GLN A N 1
ATOM 748 C CA . GLN A 1 91 ? -51.639 17.754 15.264 1.00 67.50 91 GLN A CA 1
ATOM 749 C C . GLN A 1 91 ? -50.952 18.730 14.308 1.00 67.50 91 GLN A C 1
ATOM 751 O O . GLN A 1 91 ? -51.350 19.888 14.190 1.00 67.50 91 GLN A O 1
ATOM 756 N N . THR A 1 92 ? -49.900 18.276 13.634 1.00 68.81 92 THR A N 1
ATOM 757 C CA . THR A 1 92 ? -49.318 18.990 12.497 1.00 68.81 92 THR A CA 1
ATOM 758 C C . THR A 1 92 ? -50.251 18.850 11.290 1.00 68.81 92 THR A C 1
ATOM 760 O O . THR A 1 92 ? -50.547 17.724 10.884 1.00 68.81 92 THR A O 1
ATOM 763 N N . PRO A 1 93 ? -50.746 19.955 10.703 1.00 76.44 93 PRO A N 1
ATOM 764 C CA . PRO A 1 93 ? -51.600 19.883 9.525 1.00 76.44 93 PRO A CA 1
ATOM 765 C C . PRO A 1 93 ? -50.822 19.331 8.317 1.00 76.44 93 PRO A C 1
ATOM 767 O O . PRO A 1 93 ? -49.617 19.577 8.194 1.00 76.44 93 PRO A O 1
ATOM 770 N N . PRO A 1 94 ? -51.486 18.595 7.408 1.00 72.94 94 PRO A N 1
ATOM 771 C CA . PRO A 1 94 ? -50.848 18.055 6.216 1.00 72.94 94 PRO A CA 1
ATOM 772 C C . PRO A 1 94 ? -50.400 19.194 5.295 1.00 72.94 94 PRO A C 1
ATOM 774 O O . PRO A 1 94 ? -51.210 19.991 4.820 1.00 72.94 94 PRO A O 1
ATOM 777 N N . ILE A 1 95 ? -49.095 19.261 5.034 1.00 69.81 95 ILE A N 1
ATOM 778 C CA . ILE A 1 95 ? -48.515 20.199 4.073 1.00 69.81 95 ILE A CA 1
ATOM 779 C C . ILE A 1 95 ? -48.830 19.674 2.670 1.00 69.81 95 ILE A C 1
ATOM 781 O O . ILE A 1 95 ? -48.212 18.718 2.204 1.00 69.81 95 ILE A O 1
ATOM 785 N N . GLN A 1 96 ? -49.798 20.294 1.995 1.00 71.56 96 GLN A N 1
ATOM 786 C CA . GLN A 1 96 ? -50.030 20.063 0.571 1.00 71.56 96 GLN A CA 1
ATOM 787 C C . GLN A 1 96 ? -48.950 20.798 -0.221 1.00 71.56 96 GLN A C 1
ATOM 789 O O . GLN A 1 96 ? -48.924 22.026 -0.277 1.00 71.56 96 GLN A O 1
ATOM 794 N N . THR A 1 97 ? -48.026 20.040 -0.802 1.00 70.94 97 THR A N 1
ATOM 795 C CA . THR A 1 97 ? -47.045 20.572 -1.749 1.00 70.94 97 THR A CA 1
ATOM 796 C C . THR A 1 97 ? -47.745 20.726 -3.101 1.00 70.94 97 THR A C 1
ATOM 798 O O . THR A 1 97 ? -48.255 19.730 -3.618 1.00 70.94 97 THR A O 1
ATOM 801 N N . PRO A 1 98 ? -47.842 21.941 -3.670 1.00 77.69 98 PRO A N 1
ATOM 802 C CA . PRO A 1 98 ? -48.470 22.123 -4.970 1.00 77.69 98 PRO A CA 1
ATOM 803 C C . PRO A 1 98 ? -47.665 21.396 -6.061 1.00 77.69 98 PRO A C 1
ATOM 805 O O . PRO A 1 98 ? -46.438 21.297 -5.948 1.00 77.69 98 PRO A O 1
ATOM 808 N N . PRO A 1 99 ? -48.331 20.887 -7.111 1.00 74.81 99 PRO A N 1
ATOM 809 C CA . PRO A 1 99 ? -47.648 20.281 -8.244 1.00 74.81 99 PRO A CA 1
ATOM 810 C C . PRO A 1 99 ? -46.742 21.322 -8.908 1.00 74.81 99 PRO A C 1
ATOM 812 O O . PRO A 1 99 ? -47.175 22.418 -9.260 1.00 74.81 99 PRO A O 1
ATOM 815 N N . ILE A 1 100 ? -45.461 20.981 -9.032 1.00 71.19 100 ILE A N 1
ATOM 816 C CA . ILE A 1 100 ? -44.489 21.779 -9.775 1.00 71.19 100 ILE A CA 1
ATOM 817 C C . ILE A 1 100 ? -44.607 21.353 -11.234 1.00 71.19 100 ILE A C 1
ATOM 819 O O . ILE A 1 100 ? -44.137 20.278 -11.605 1.00 71.19 100 ILE A O 1
ATOM 823 N N . ASP A 1 101 ? -45.228 22.200 -12.051 1.00 71.38 101 ASP A N 1
ATOM 824 C CA . ASP A 1 101 ? -45.197 22.058 -13.502 1.00 71.38 101 ASP A CA 1
ATOM 825 C C . ASP A 1 101 ? -43.784 22.386 -13.994 1.00 71.38 101 ASP A C 1
ATOM 827 O O . ASP A 1 101 ? -43.367 23.545 -14.053 1.00 71.38 101 ASP A O 1
ATOM 831 N N . THR A 1 102 ? -43.012 21.351 -14.319 1.00 69.75 102 THR A N 1
ATOM 832 C CA . THR A 1 102 ? -41.732 21.503 -15.007 1.00 69.75 102 THR A CA 1
ATOM 833 C C . THR A 1 102 ? -41.998 21.849 -16.474 1.00 69.75 102 THR A C 1
ATOM 835 O O . THR A 1 102 ? -42.541 21.022 -17.210 1.00 69.75 102 THR A O 1
ATOM 838 N N . PRO A 1 103 ? -41.627 23.053 -16.946 1.00 73.44 103 PRO A N 1
ATOM 839 C CA . PRO A 1 103 ? -41.797 23.403 -18.346 1.00 73.44 103 PRO A CA 1
ATOM 840 C C . PRO A 1 103 ? -40.933 22.486 -19.215 1.00 73.44 103 PRO A C 1
ATOM 842 O O . PRO A 1 103 ? -39.760 22.242 -18.925 1.00 73.44 103 PRO A O 1
ATOM 845 N N . SER A 1 104 ? -41.525 21.981 -20.294 1.00 73.75 104 SER A N 1
ATOM 846 C CA . SER A 1 104 ? -40.846 21.114 -21.251 1.00 73.75 104 SER A CA 1
ATOM 847 C C . SER A 1 104 ? -39.756 21.912 -21.973 1.00 73.75 104 SER A C 1
ATOM 849 O O . SER A 1 104 ? -40.043 22.754 -22.825 1.00 73.75 104 SER A O 1
ATOM 851 N N . ILE A 1 105 ? -38.492 21.682 -21.608 1.00 69.62 105 ILE A N 1
ATOM 852 C CA . ILE A 1 105 ? -37.347 22.336 -22.245 1.00 69.62 105 ILE A CA 1
ATOM 853 C C . ILE A 1 105 ? -37.123 21.675 -23.606 1.00 69.62 105 ILE A C 1
ATOM 855 O O . ILE A 1 105 ? -36.541 20.596 -23.705 1.00 69.62 105 ILE A O 1
ATOM 859 N N . HIS A 1 106 ? -37.566 22.346 -24.668 1.00 72.06 106 HIS A N 1
ATOM 860 C CA . HIS A 1 106 ? -37.161 22.012 -26.028 1.00 72.06 106 HIS A CA 1
ATOM 861 C C . HIS A 1 106 ? -35.678 22.351 -26.197 1.00 72.06 106 HIS A C 1
ATOM 863 O O . HIS A 1 106 ? -35.302 23.513 -26.340 1.00 72.06 106 HIS A O 1
ATOM 869 N N . THR A 1 107 ? -34.823 21.332 -26.158 1.00 72.62 107 THR A N 1
ATOM 870 C CA . THR A 1 107 ? -33.408 21.481 -26.502 1.00 72.62 107 THR A CA 1
ATOM 871 C C . THR A 1 107 ? -33.305 21.567 -28.028 1.00 72.62 107 THR A C 1
ATOM 873 O O . THR A 1 107 ? -33.713 20.622 -28.709 1.00 72.62 107 THR A O 1
ATOM 876 N N . PRO A 1 108 ? -32.824 22.682 -28.604 1.00 77.62 108 PRO A N 1
ATOM 877 C CA . PRO A 1 108 ? -32.628 22.766 -30.043 1.00 77.62 108 PRO A CA 1
ATOM 878 C C . PRO A 1 108 ? -31.556 21.758 -30.490 1.00 77.62 108 PRO A C 1
ATOM 880 O O . PRO A 1 108 ? -30.621 21.476 -29.733 1.00 77.62 108 PRO A O 1
ATOM 883 N N . PRO A 1 109 ? -31.665 21.208 -31.711 1.00 75.69 109 PRO A N 1
ATOM 884 C CA . PRO A 1 109 ? -30.677 20.281 -32.241 1.00 75.69 109 PRO A CA 1
ATOM 885 C C . PRO A 1 109 ? -29.316 20.975 -32.349 1.00 75.69 109 PRO A C 1
ATOM 887 O O . PRO A 1 109 ? -29.155 21.965 -33.064 1.00 75.69 109 PRO A O 1
ATOM 890 N N . ILE A 1 110 ? -28.329 20.445 -31.627 1.00 70.00 110 ILE A N 1
ATOM 891 C CA . ILE A 1 110 ? -26.940 20.893 -31.707 1.00 70.00 110 ILE A CA 1
ATOM 892 C C . ILE A 1 110 ? -26.387 20.412 -33.050 1.00 70.00 110 ILE A C 1
ATOM 894 O O . ILE A 1 110 ? -26.073 19.234 -33.216 1.00 70.00 110 ILE A O 1
ATOM 898 N N . GLN A 1 111 ? -26.267 21.322 -34.017 1.00 72.06 111 GLN A N 1
ATOM 899 C CA . GLN A 1 111 ? -25.481 21.069 -35.220 1.00 72.06 111 GLN A CA 1
ATOM 900 C C . GLN A 1 111 ? -24.006 21.071 -34.825 1.00 72.06 111 GLN A C 1
ATOM 902 O O . GLN A 1 111 ? -23.410 22.119 -34.588 1.00 72.06 111 GLN A O 1
ATOM 907 N N . THR A 1 112 ? -23.426 19.881 -34.699 1.00 72.69 112 THR A N 1
ATOM 908 C CA . THR A 1 112 ? -21.984 19.728 -34.525 1.00 72.69 112 THR A CA 1
ATOM 909 C C . THR A 1 112 ? -21.330 20.101 -35.858 1.00 72.69 112 THR A C 1
ATOM 911 O O . THR A 1 112 ? -21.618 19.443 -36.861 1.00 72.69 112 THR A O 1
ATOM 914 N N . PRO A 1 113 ? -20.501 21.158 -35.929 1.00 76.75 113 PRO A N 1
ATOM 915 C CA . PRO A 1 113 ? -19.788 21.464 -37.158 1.00 76.75 113 PRO A CA 1
ATOM 916 C C . PRO A 1 113 ? -18.901 20.268 -37.534 1.00 76.75 113 PRO A C 1
ATOM 918 O O . PRO A 1 113 ? -18.358 19.610 -36.639 1.00 76.75 113 PRO A O 1
ATOM 921 N N . PRO A 1 114 ? -18.750 19.960 -38.834 1.00 74.12 114 PRO A N 1
ATOM 922 C CA . PRO A 1 114 ? -17.880 18.884 -39.274 1.00 74.12 114 PRO A CA 1
ATOM 923 C C . PRO A 1 114 ? -16.464 19.165 -38.773 1.00 74.12 114 PRO A C 1
ATOM 925 O O . PRO A 1 114 ? -15.847 20.170 -39.130 1.00 74.12 114 PRO A O 1
ATOM 928 N N . ILE A 1 115 ? -15.966 18.278 -37.913 1.00 68.12 115 ILE A N 1
ATOM 929 C CA . ILE A 1 115 ? -14.583 18.298 -37.455 1.00 68.12 115 ILE A CA 1
ATOM 930 C C . ILE A 1 115 ? -13.733 18.011 -38.691 1.00 68.12 115 ILE A C 1
ATOM 932 O O . ILE A 1 115 ? -13.640 16.871 -39.142 1.00 68.12 115 ILE A O 1
ATOM 936 N N . GLN A 1 116 ? -13.136 19.055 -39.265 1.00 68.38 116 GLN A N 1
ATOM 937 C CA . GLN A 1 116 ? -12.041 18.887 -40.207 1.00 68.38 116 GLN A CA 1
ATOM 938 C C . GLN A 1 116 ? -10.866 18.333 -39.407 1.00 68.38 116 GLN A C 1
ATOM 940 O O . GLN A 1 116 ? -10.133 19.076 -38.759 1.00 68.38 116 GLN A O 1
ATOM 945 N N . THR A 1 117 ? -10.719 17.010 -39.404 1.00 67.44 117 THR A N 1
ATOM 946 C CA . THR A 1 117 ? -9.469 16.366 -39.010 1.00 67.44 117 THR A CA 1
ATOM 947 C C . THR A 1 117 ? -8.377 16.926 -39.917 1.00 67.44 117 THR A C 1
ATOM 949 O O . THR A 1 117 ? -8.456 16.712 -41.132 1.00 67.44 117 THR A O 1
ATOM 952 N N . PRO A 1 118 ? -7.392 17.672 -39.384 1.00 70.69 118 PRO A N 1
ATOM 953 C CA . PRO A 1 118 ? -6.261 18.103 -40.188 1.00 70.69 118 PRO A CA 1
ATOM 954 C C . PRO A 1 118 ? -5.601 16.859 -40.798 1.00 70.69 118 PRO A C 1
ATOM 956 O O . PRO A 1 118 ? -5.585 15.808 -40.146 1.00 70.69 118 PRO A O 1
ATOM 959 N N . PRO A 1 119 ? -5.091 16.943 -42.041 1.00 66.75 119 PRO A N 1
ATOM 960 C CA . PRO A 1 119 ? -4.429 15.819 -42.681 1.00 66.75 119 PRO A CA 1
ATOM 961 C C . PRO A 1 119 ? -3.348 15.296 -41.742 1.00 66.75 119 PRO A C 1
ATOM 963 O O . PRO A 1 119 ? -2.457 16.036 -41.319 1.00 66.75 119 PRO A O 1
ATOM 966 N N . THR A 1 120 ? -3.478 14.025 -41.370 1.00 50.78 120 THR A N 1
ATOM 967 C CA . THR A 1 120 ? -2.503 13.314 -40.558 1.00 50.78 120 THR A CA 1
ATOM 968 C C . THR A 1 120 ? -1.198 13.325 -41.340 1.00 50.78 120 THR A C 1
ATOM 970 O O . THR A 1 120 ? -1.036 12.619 -42.334 1.00 50.78 120 THR A O 1
ATOM 973 N N . ASN A 1 121 ? -0.289 14.218 -40.952 1.00 52.03 121 ASN A N 1
ATOM 974 C CA . ASN A 1 121 ? 1.052 14.251 -41.498 1.00 52.03 121 ASN A CA 1
ATOM 975 C C . ASN A 1 121 ? 1.784 13.027 -40.937 1.00 52.03 121 ASN A C 1
ATOM 977 O O . ASN A 1 121 ? 2.392 13.080 -39.870 1.00 52.03 121 ASN A O 1
ATOM 981 N N . ASN A 1 122 ? 1.672 11.906 -41.651 1.00 52.66 122 ASN A N 1
ATOM 982 C CA . ASN A 1 122 ? 2.243 10.602 -41.307 1.00 52.66 122 ASN A CA 1
ATOM 983 C C . ASN A 1 122 ? 3.789 10.579 -41.322 1.00 52.66 122 ASN A C 1
ATOM 985 O O . ASN A 1 122 ? 4.386 9.516 -41.189 1.00 52.66 122 ASN A O 1
ATOM 989 N N . ASN A 1 123 ? 4.454 11.733 -41.439 1.00 49.91 123 ASN A N 1
ATOM 990 C CA . ASN A 1 123 ? 5.912 11.844 -41.382 1.00 49.91 123 ASN A CA 1
ATOM 991 C C . ASN A 1 123 ? 6.493 11.971 -39.964 1.00 49.91 123 ASN A C 1
ATOM 993 O O . ASN A 1 123 ? 7.705 12.078 -39.823 1.00 49.91 123 ASN A O 1
ATOM 997 N N . PHE A 1 124 ? 5.676 11.856 -38.914 1.00 52.16 124 PHE A N 1
ATOM 998 C CA . PHE A 1 124 ? 6.158 11.491 -37.573 1.00 52.16 124 PHE A CA 1
ATOM 999 C C . PHE A 1 124 ? 6.057 9.973 -37.338 1.00 52.16 124 PHE A C 1
ATOM 1001 O O . PHE A 1 124 ? 5.695 9.514 -36.262 1.00 52.16 124 PHE A O 1
ATOM 1008 N N . SER A 1 125 ? 6.416 9.178 -38.353 1.00 49.59 125 SER A N 1
ATOM 1009 C CA . SER A 1 125 ? 6.814 7.772 -38.185 1.00 49.59 125 SER A CA 1
ATOM 1010 C C . SER A 1 125 ? 8.319 7.651 -37.912 1.00 49.59 125 SER A C 1
ATOM 1012 O O . SER A 1 125 ? 8.968 6.694 -38.313 1.00 49.59 125 SER A O 1
ATOM 1014 N N . SER A 1 126 ? 8.884 8.622 -37.203 1.00 48.41 126 SER A N 1
ATOM 1015 C CA . SER A 1 126 ? 9.919 8.340 -36.220 1.00 48.41 126 SER A CA 1
ATOM 1016 C C . SER A 1 126 ? 9.230 8.421 -34.865 1.00 48.41 126 SER A C 1
ATOM 1018 O O . SER A 1 126 ? 9.425 9.361 -34.091 1.00 48.41 126 SER A O 1
ATOM 1020 N N . ASN A 1 127 ? 8.387 7.420 -34.586 1.00 46.59 127 ASN A N 1
ATOM 1021 C CA . ASN A 1 127 ? 8.336 6.913 -33.225 1.00 46.59 127 ASN A CA 1
ATOM 1022 C C . ASN A 1 127 ? 9.817 6.797 -32.847 1.00 46.59 127 ASN A C 1
ATOM 1024 O O . ASN A 1 127 ? 10.536 6.142 -33.610 1.00 46.59 127 ASN A O 1
ATOM 1028 N N . PRO A 1 128 ? 10.338 7.506 -31.829 1.00 54.97 128 PRO A N 1
ATOM 1029 C CA . PRO A 1 128 ? 11.624 7.095 -31.323 1.00 54.97 128 PRO A CA 1
ATOM 1030 C C . PRO A 1 128 ? 11.411 5.612 -31.052 1.00 54.97 128 PRO A C 1
ATOM 1032 O O . PRO A 1 128 ? 10.566 5.238 -30.237 1.00 54.97 128 PRO A O 1
ATOM 1035 N N . GLU A 1 129 ? 12.093 4.763 -31.814 1.00 51.25 129 GLU A N 1
ATOM 1036 C CA . GLU A 1 129 ? 12.567 3.496 -31.305 1.00 51.25 129 GLU A CA 1
ATOM 1037 C C . GLU A 1 129 ? 13.366 3.909 -30.067 1.00 51.25 129 GLU A C 1
ATOM 1039 O O . GLU A 1 129 ? 14.577 4.092 -30.080 1.00 51.25 129 GLU A O 1
ATOM 1044 N N . ILE A 1 130 ? 12.632 4.192 -28.983 1.00 51.97 130 ILE A N 1
ATOM 1045 C CA . ILE A 1 130 ? 13.047 3.900 -27.636 1.00 51.97 130 ILE A CA 1
ATOM 1046 C C . ILE A 1 130 ? 13.613 2.516 -27.836 1.00 51.97 130 ILE A C 1
ATOM 1048 O O . ILE A 1 130 ? 12.869 1.636 -28.272 1.00 51.97 130 ILE A O 1
ATOM 1052 N N . ASN A 1 131 ? 14.928 2.385 -27.687 1.00 54.09 131 ASN A N 1
ATOM 1053 C CA . ASN A 1 131 ? 15.622 1.113 -27.663 1.00 54.09 131 ASN A CA 1
ATOM 1054 C C . ASN A 1 131 ? 14.938 0.295 -26.562 1.00 54.09 131 ASN A C 1
ATOM 1056 O O . ASN A 1 131 ? 15.354 0.284 -25.408 1.00 54.09 131 ASN A O 1
ATOM 1060 N N . SER A 1 132 ? 13.805 -0.318 -26.897 1.00 56.25 132 SER A N 1
ATOM 1061 C CA . SER A 1 132 ? 12.828 -0.836 -25.947 1.00 56.25 132 SER A CA 1
ATOM 1062 C C . SER A 1 132 ? 13.421 -2.003 -25.184 1.00 56.25 132 SER A C 1
ATOM 1064 O O . SER A 1 132 ? 12.971 -2.323 -24.094 1.00 56.25 132 SER A O 1
ATOM 1066 N N . GLN A 1 133 ? 14.489 -2.580 -25.725 1.00 59.44 133 GLN A N 1
ATOM 1067 C CA . GLN A 1 133 ? 15.266 -3.631 -25.111 1.00 59.44 133 GLN A CA 1
ATOM 1068 C C . GLN A 1 133 ? 16.068 -3.151 -23.890 1.00 59.44 133 GLN A C 1
ATOM 1070 O O . GLN A 1 133 ? 16.102 -3.863 -22.894 1.00 59.44 133 GLN A O 1
ATOM 1075 N N . GLU A 1 134 ? 16.647 -1.945 -23.916 1.00 63.38 134 GLU A N 1
ATOM 1076 C CA . GLU A 1 134 ? 17.480 -1.442 -22.808 1.00 63.38 134 GLU A CA 1
ATOM 1077 C C . GLU A 1 134 ? 16.618 -1.016 -21.607 1.00 63.38 134 GLU A C 1
ATOM 1079 O O . GLU A 1 134 ? 16.942 -1.306 -20.454 1.00 63.38 134 GLU A O 1
ATOM 1084 N N . ASP A 1 135 ? 15.449 -0.426 -21.876 1.00 59.28 135 ASP A N 1
ATOM 1085 C CA . ASP A 1 135 ? 14.489 -0.051 -20.833 1.00 59.28 135 ASP A CA 1
ATOM 1086 C C . ASP A 1 135 ? 13.704 -1.259 -20.277 1.00 59.28 135 ASP A C 1
ATOM 1088 O O . ASP A 1 135 ? 13.310 -1.253 -19.104 1.00 59.28 135 ASP A O 1
ATOM 1092 N N . LEU A 1 136 ? 13.498 -2.319 -21.076 1.00 61.44 136 LEU A N 1
ATOM 1093 C CA . LEU A 1 136 ? 12.891 -3.578 -20.614 1.00 61.44 136 LEU A CA 1
ATOM 1094 C C . LEU A 1 136 ? 13.844 -4.392 -19.727 1.00 61.44 136 LEU A C 1
ATOM 1096 O O . LEU A 1 136 ? 13.390 -4.967 -18.733 1.00 61.44 136 LEU A O 1
ATOM 1100 N N . GLU A 1 137 ? 15.152 -4.401 -20.017 1.00 60.34 137 GLU A N 1
ATOM 1101 C CA . GLU A 1 137 ? 16.145 -5.091 -19.176 1.00 60.34 137 GLU A CA 1
ATOM 1102 C C . GLU A 1 137 ? 16.263 -4.491 -17.765 1.00 60.34 137 GLU A C 1
ATOM 1104 O O . GLU A 1 137 ? 16.653 -5.183 -16.821 1.00 60.34 137 GLU A O 1
ATOM 1109 N N . ALA A 1 138 ? 15.844 -3.239 -17.572 1.00 70.69 138 ALA A N 1
ATOM 1110 C CA . ALA A 1 138 ? 15.870 -2.574 -16.273 1.00 70.69 138 ALA A CA 1
ATOM 1111 C C . ALA A 1 138 ? 14.620 -2.823 -15.404 1.00 70.69 138 ALA A C 1
ATOM 1113 O O . ALA A 1 138 ? 14.521 -2.273 -14.298 1.00 70.69 138 ALA A O 1
ATOM 1114 N N . SER A 1 139 ? 13.637 -3.622 -15.850 1.00 85.69 139 SER A N 1
ATOM 1115 C CA . SER A 1 139 ? 12.462 -3.868 -15.009 1.00 85.69 139 SER A CA 1
ATOM 1116 C C . SER A 1 139 ? 12.857 -4.645 -13.747 1.00 85.69 139 SER A C 1
ATOM 1118 O O . SER A 1 139 ? 13.368 -5.763 -13.830 1.00 85.69 139 SER A O 1
ATOM 1120 N N . PRO A 1 140 ? 12.539 -4.141 -12.538 1.00 86.75 140 PRO A N 1
ATOM 1121 C CA . PRO A 1 140 ? 12.823 -4.839 -11.294 1.00 86.75 140 PRO A CA 1
ATOM 1122 C C . PRO A 1 140 ? 12.117 -6.193 -11.182 1.00 86.75 140 PRO A C 1
ATOM 1124 O O . PRO A 1 140 ? 12.488 -6.948 -10.282 1.00 86.75 140 PRO A O 1
ATOM 1127 N N . MET A 1 141 ? 11.101 -6.442 -12.016 1.00 89.75 141 MET A N 1
ATOM 1128 C CA . MET A 1 141 ? 10.322 -7.677 -12.100 1.00 89.75 141 MET A CA 1
ATOM 1129 C C . MET A 1 141 ? 10.937 -8.694 -13.071 1.00 89.75 141 MET A C 1
ATOM 1131 O O . MET A 1 141 ? 10.580 -9.871 -13.009 1.00 89.75 141 MET A O 1
ATOM 1135 N N . HIS A 1 142 ? 11.871 -8.287 -13.940 1.00 89.69 142 HIS A N 1
ATOM 1136 C CA . HIS A 1 142 ? 12.589 -9.215 -14.806 1.00 89.69 142 HIS A CA 1
ATOM 1137 C C . HIS A 1 142 ? 13.693 -9.914 -14.000 1.00 89.69 142 HIS A C 1
ATOM 1139 O O . HIS A 1 142 ? 14.628 -9.288 -13.510 1.00 89.69 142 HIS A O 1
ATOM 1145 N N . ASN A 1 143 ? 13.522 -11.221 -13.778 1.00 90.62 143 ASN A N 1
ATOM 1146 C CA . ASN A 1 143 ? 14.414 -12.075 -12.986 1.00 90.62 143 ASN A CA 1
ATOM 1147 C C . ASN A 1 143 ? 14.890 -11.468 -11.636 1.00 90.62 143 ASN A C 1
ATOM 1149 O O . ASN A 1 143 ? 16.095 -11.354 -11.387 1.00 90.62 143 ASN A O 1
ATOM 1153 N N . PRO A 1 144 ? 13.974 -11.079 -10.724 1.00 92.56 144 PRO A N 1
ATOM 1154 C CA . PRO A 1 144 ? 14.365 -10.474 -9.463 1.00 92.56 144 PRO A CA 1
ATOM 1155 C C . PRO A 1 144 ? 15.157 -11.475 -8.629 1.00 92.56 144 PRO A C 1
ATOM 1157 O O . PRO A 1 144 ? 14.832 -12.668 -8.580 1.00 92.56 144 PRO A O 1
ATOM 1160 N N . SER A 1 145 ? 16.169 -10.971 -7.920 1.00 94.31 145 SER A N 1
ATOM 1161 C CA . SER A 1 145 ? 16.969 -11.791 -7.014 1.00 94.31 145 SER A CA 1
ATOM 1162 C C . SER A 1 145 ? 16.074 -12.531 -6.014 1.00 94.31 145 SER A C 1
ATOM 1164 O O . SER A 1 145 ? 15.031 -12.024 -5.588 1.00 94.31 145 SER A O 1
ATOM 1166 N N . LYS A 1 146 ? 16.487 -13.739 -5.603 1.00 95.31 146 LYS A N 1
ATOM 1167 C CA . LYS A 1 146 ? 15.729 -14.555 -4.635 1.00 95.31 146 LYS A CA 1
ATOM 1168 C C . LYS A 1 146 ? 15.385 -13.761 -3.371 1.00 95.31 146 LYS A C 1
ATOM 1170 O O . LYS A 1 146 ? 14.251 -13.807 -2.911 1.00 95.31 146 LYS A O 1
ATOM 1175 N N . TRP A 1 147 ? 16.334 -12.965 -2.875 1.00 93.75 147 TRP A N 1
ATOM 1176 C CA . TRP A 1 147 ? 16.130 -12.079 -1.729 1.00 93.75 147 TRP A CA 1
ATOM 1177 C C . TRP A 1 147 ? 15.048 -11.035 -1.967 1.00 93.75 147 TRP A C 1
ATOM 1179 O O . TRP A 1 147 ? 14.219 -10.826 -1.092 1.00 93.75 147 TRP A O 1
ATOM 1189 N N . LYS A 1 148 ? 15.003 -10.425 -3.153 1.00 91.50 148 LYS A N 1
ATOM 1190 C CA . LYS A 1 148 ? 13.983 -9.434 -3.506 1.00 91.50 148 LYS A CA 1
ATOM 1191 C C . LYS A 1 148 ? 12.589 -10.057 -3.562 1.00 91.50 148 LYS A C 1
ATOM 1193 O O . LYS A 1 148 ? 11.655 -9.474 -3.023 1.00 91.50 148 LYS A O 1
ATOM 1198 N N . LYS A 1 149 ? 12.465 -11.269 -4.121 1.00 94.56 149 LYS A N 1
ATOM 1199 C CA . LYS A 1 149 ? 11.210 -12.043 -4.101 1.00 94.56 149 LYS A CA 1
ATOM 1200 C C . LYS A 1 149 ? 10.764 -12.361 -2.674 1.00 94.56 149 LYS A C 1
ATOM 1202 O O . LYS A 1 149 ? 9.604 -12.144 -2.347 1.00 94.56 149 LYS A O 1
ATOM 1207 N N . ILE A 1 150 ? 11.679 -12.827 -1.819 1.00 94.44 150 ILE A N 1
ATOM 1208 C CA . ILE A 1 150 ? 11.391 -13.095 -0.400 1.00 94.44 150 ILE A CA 1
ATOM 1209 C C . ILE A 1 150 ? 10.929 -11.816 0.299 1.00 94.44 150 ILE A C 1
ATOM 1211 O O . ILE A 1 150 ? 9.942 -11.839 1.027 1.00 94.44 150 ILE A O 1
ATOM 1215 N N . TRP A 1 151 ? 11.604 -10.695 0.044 1.00 92.75 151 TRP A N 1
ATOM 1216 C CA . TRP A 1 151 ? 11.260 -9.407 0.635 1.00 92.75 151 TRP A CA 1
ATOM 1217 C C . TRP A 1 151 ? 9.861 -8.957 0.211 1.00 92.75 151 TRP A C 1
ATOM 1219 O O . TRP A 1 151 ? 9.011 -8.707 1.061 1.00 92.75 151 TRP A O 1
ATOM 1229 N N . TRP A 1 152 ? 9.579 -8.931 -1.094 1.00 94.00 152 TRP A N 1
ATOM 1230 C CA . TRP A 1 152 ? 8.245 -8.617 -1.609 1.00 94.00 152 TRP A CA 1
ATOM 1231 C C . TRP A 1 152 ? 7.179 -9.569 -1.065 1.00 94.00 152 TRP A C 1
ATOM 1233 O O . TRP A 1 152 ? 6.111 -9.112 -0.672 1.00 94.00 152 TRP A O 1
ATOM 1243 N N . GLY A 1 153 ? 7.486 -10.865 -0.966 1.00 94.88 153 GLY A N 1
ATOM 1244 C CA . GLY A 1 153 ? 6.585 -11.868 -0.399 1.00 94.88 153 GLY A CA 1
ATOM 1245 C C . GLY A 1 153 ? 6.256 -11.578 1.060 1.00 94.88 153 GLY A C 1
ATOM 1246 O O . GLY A 1 153 ? 5.085 -11.539 1.430 1.00 94.88 153 GLY A O 1
ATOM 1247 N N . GLY A 1 154 ? 7.274 -11.287 1.872 1.00 91.12 154 GLY A N 1
ATOM 1248 C CA . GLY A 1 154 ? 7.104 -10.905 3.271 1.00 91.12 154 GLY A CA 1
ATOM 1249 C C . GLY A 1 154 ? 6.220 -9.668 3.433 1.00 91.12 154 GLY A C 1
ATOM 1250 O O . GLY A 1 154 ? 5.275 -9.689 4.219 1.00 91.12 154 GLY A O 1
ATOM 1251 N N . PHE A 1 155 ? 6.455 -8.615 2.644 1.00 88.94 155 PHE A N 1
ATOM 1252 C CA . PHE A 1 155 ? 5.617 -7.411 2.689 1.00 88.94 155 PHE A CA 1
ATOM 1253 C C . PHE A 1 155 ? 4.190 -7.649 2.201 1.00 88.94 155 PHE A C 1
ATOM 1255 O O . PHE A 1 155 ? 3.260 -7.108 2.794 1.00 88.94 155 PHE A O 1
ATOM 1262 N N . ALA A 1 156 ? 3.995 -8.463 1.163 1.00 92.50 156 ALA A N 1
ATOM 1263 C CA . ALA A 1 156 ? 2.663 -8.823 0.691 1.00 92.50 156 ALA A CA 1
ATOM 1264 C C . ALA A 1 156 ? 1.870 -9.572 1.777 1.00 92.50 156 ALA A C 1
ATOM 1266 O O . ALA A 1 156 ? 0.711 -9.239 2.021 1.00 92.50 156 ALA A O 1
ATOM 1267 N N . VAL A 1 157 ? 2.506 -10.514 2.486 1.00 90.56 157 VAL A N 1
ATOM 1268 C CA . VAL A 1 157 ? 1.897 -11.244 3.611 1.00 90.56 157 VAL A CA 1
ATOM 1269 C C . VAL A 1 157 ? 1.560 -10.303 4.767 1.00 90.56 157 VAL A C 1
ATOM 1271 O O . VAL A 1 157 ? 0.437 -10.334 5.262 1.00 90.56 157 VAL A O 1
ATOM 1274 N N . ILE A 1 158 ? 2.482 -9.421 5.165 1.00 86.94 158 ILE A N 1
ATOM 1275 C CA . ILE A 1 158 ? 2.222 -8.429 6.220 1.00 86.94 158 ILE A CA 1
ATOM 1276 C C . ILE A 1 158 ? 1.036 -7.532 5.833 1.00 86.94 158 ILE A C 1
ATOM 1278 O O . ILE A 1 158 ? 0.114 -7.370 6.627 1.00 86.94 158 ILE A O 1
ATOM 1282 N N . ASN A 1 159 ? 1.008 -7.010 4.602 1.00 87.69 159 ASN A N 1
ATOM 1283 C CA . ASN A 1 159 ? -0.091 -6.176 4.101 1.00 87.69 159 ASN A CA 1
ATOM 1284 C C . ASN A 1 159 ? -1.436 -6.916 4.025 1.00 87.69 159 ASN A C 1
ATOM 1286 O O . ASN A 1 159 ? -2.491 -6.283 4.133 1.00 87.69 159 ASN A O 1
ATOM 1290 N N . PHE A 1 160 ? -1.417 -8.231 3.809 1.00 90.75 160 PHE A N 1
ATOM 1291 C CA . PHE A 1 160 ? -2.616 -9.059 3.861 1.00 90.75 160 PHE A CA 1
ATOM 1292 C C . PHE A 1 160 ? -3.112 -9.229 5.299 1.00 90.75 160 PHE A C 1
ATOM 1294 O O . PHE A 1 160 ? -4.294 -9.014 5.565 1.00 90.75 160 PHE A O 1
ATOM 1301 N N . TYR A 1 161 ? -2.216 -9.536 6.240 1.00 86.19 161 TYR A N 1
ATOM 1302 C CA . TYR A 1 161 ? -2.564 -9.628 7.659 1.00 86.19 161 TYR A CA 1
ATOM 1303 C C . TYR A 1 161 ? -3.126 -8.314 8.199 1.00 86.19 161 TYR A C 1
ATOM 1305 O O . TYR A 1 161 ? -4.115 -8.345 8.929 1.00 86.19 161 TYR A O 1
ATOM 1313 N N . THR A 1 162 ? -2.558 -7.163 7.818 1.00 84.81 162 THR A N 1
ATOM 1314 C CA . THR A 1 162 ? -3.108 -5.865 8.233 1.00 84.81 162 THR A CA 1
ATOM 1315 C C . THR A 1 162 ? -4.503 -5.640 7.663 1.00 84.81 162 THR A C 1
ATOM 1317 O O . THR A 1 162 ? -5.384 -5.228 8.408 1.00 84.81 162 THR A O 1
ATOM 1320 N N . LEU A 1 163 ? -4.750 -5.986 6.392 1.00 88.94 163 LEU A N 1
ATOM 1321 C CA . LEU A 1 163 ? -6.082 -5.882 5.787 1.00 88.94 163 LEU A CA 1
ATOM 1322 C C . LEU A 1 163 ? -7.115 -6.730 6.539 1.00 88.94 163 LEU A C 1
ATOM 1324 O O . LEU A 1 163 ? -8.173 -6.224 6.905 1.00 88.94 163 LEU A O 1
ATOM 1328 N N . ILE A 1 164 ? -6.809 -8.007 6.787 1.00 88.69 164 ILE A N 1
ATOM 1329 C CA . ILE A 1 164 ? -7.705 -8.910 7.521 1.00 88.69 164 ILE A CA 1
ATOM 1330 C C . ILE A 1 164 ? -7.916 -8.420 8.954 1.00 88.69 164 ILE A C 1
ATOM 1332 O O . ILE A 1 164 ? -9.049 -8.411 9.427 1.00 88.69 164 ILE A O 1
ATOM 1336 N N . GLY A 1 165 ? -6.860 -7.957 9.625 1.00 84.19 165 GLY A N 1
ATOM 1337 C CA . GLY A 1 165 ? -6.947 -7.368 10.959 1.00 84.19 165 GLY A CA 1
ATOM 1338 C C . GLY A 1 165 ? -7.874 -6.153 11.001 1.00 84.19 165 GLY A C 1
ATOM 1339 O O . GLY A 1 165 ? -8.754 -6.093 11.855 1.00 84.19 165 GLY A O 1
ATOM 1340 N N . THR A 1 166 ? -7.746 -5.227 10.047 1.00 84.56 166 THR A N 1
ATOM 1341 C CA . THR A 1 166 ? -8.629 -4.057 9.935 1.00 84.56 166 THR A CA 1
ATOM 1342 C C . THR A 1 166 ? -10.073 -4.466 9.650 1.00 84.56 166 THR A C 1
ATOM 1344 O O . THR A 1 166 ? -10.983 -3.947 10.289 1.00 84.56 166 THR A O 1
ATOM 1347 N N . LEU A 1 167 ? -10.308 -5.422 8.745 1.00 87.69 167 LEU A N 1
ATOM 1348 C CA . LEU A 1 167 ? -11.658 -5.914 8.445 1.00 87.69 167 LEU A CA 1
ATOM 1349 C C . LEU A 1 167 ? -12.306 -6.602 9.654 1.00 87.69 167 LEU A C 1
ATOM 1351 O O . LEU A 1 167 ? -13.468 -6.338 9.953 1.00 87.69 167 LEU A O 1
ATOM 1355 N N . LEU A 1 168 ? -11.559 -7.444 10.375 1.00 86.00 168 LEU A N 1
ATOM 1356 C CA . LEU A 1 168 ? -12.028 -8.085 11.605 1.00 86.00 168 LEU A CA 1
ATOM 1357 C C . LEU A 1 168 ? -12.315 -7.057 12.697 1.00 86.00 168 LEU A C 1
ATOM 1359 O O . LEU A 1 168 ? -13.332 -7.167 13.374 1.00 86.00 168 LEU A O 1
ATOM 1363 N N . LEU A 1 169 ? -11.462 -6.042 12.847 1.00 81.06 169 LEU A N 1
ATOM 1364 C CA . LEU A 1 169 ? -11.671 -4.959 13.802 1.00 81.06 169 LEU A CA 1
ATOM 1365 C C . LEU A 1 169 ? -12.972 -4.209 13.495 1.00 81.06 169 LEU A C 1
ATOM 1367 O O . LEU A 1 169 ? -13.816 -4.073 14.376 1.00 81.06 169 LEU A O 1
ATOM 1371 N N . VAL A 1 170 ? -13.174 -3.794 12.240 1.00 83.31 170 VAL A N 1
ATOM 1372 C CA . VAL A 1 170 ? -14.413 -3.137 11.792 1.00 83.31 170 VAL A CA 1
ATOM 1373 C C . VAL A 1 170 ? -15.625 -4.032 12.030 1.00 83.31 170 VAL A C 1
ATOM 1375 O O . VAL A 1 170 ? -16.639 -3.552 12.526 1.00 83.31 170 VAL A O 1
ATOM 1378 N N . TYR A 1 171 ? -15.528 -5.326 11.720 1.00 88.06 171 TYR A N 1
ATOM 1379 C CA . TYR A 1 171 ? -16.609 -6.285 11.941 1.00 88.06 171 TYR A CA 1
ATOM 1380 C C . TYR A 1 171 ? -16.965 -6.435 13.427 1.00 88.06 171 TYR A C 1
ATOM 1382 O O . TYR A 1 171 ? -18.139 -6.370 13.788 1.00 88.06 171 TYR A O 1
ATOM 1390 N N . MET A 1 172 ? -15.963 -6.595 14.295 1.00 83.31 172 MET A N 1
ATOM 1391 C CA . MET A 1 172 ? -16.160 -6.707 15.743 1.00 83.31 172 MET A CA 1
ATOM 1392 C C . MET A 1 172 ? -16.804 -5.442 16.309 1.00 83.31 172 MET A C 1
ATOM 1394 O O . MET A 1 172 ? -17.759 -5.523 17.075 1.00 83.31 172 MET A O 1
ATOM 1398 N N . LEU A 1 173 ? -16.334 -4.273 15.877 1.00 80.38 173 LEU A N 1
ATOM 1399 C CA . LEU A 1 173 ? -16.903 -2.992 16.284 1.00 80.38 173 LEU A CA 1
ATOM 1400 C C . LEU A 1 173 ? -18.323 -2.806 15.771 1.00 80.38 173 LEU A C 1
ATOM 1402 O O . LEU A 1 173 ? -19.173 -2.331 16.510 1.00 80.38 173 LEU A O 1
ATOM 1406 N N . TYR A 1 174 ? -18.595 -3.197 14.527 1.00 84.25 174 TYR A N 1
ATOM 1407 C CA . TYR A 1 174 ? -19.936 -3.145 13.960 1.00 84.25 174 TYR A CA 1
ATOM 1408 C C . TYR A 1 174 ? -20.910 -4.020 14.755 1.00 84.25 174 TYR A C 1
ATOM 1410 O O . TYR A 1 174 ? -22.027 -3.590 15.030 1.00 84.25 174 TYR A O 1
ATOM 1418 N N . LYS A 1 175 ? -20.473 -5.218 15.163 1.00 86.25 175 LYS A N 1
ATOM 1419 C CA . LYS A 1 175 ? -21.282 -6.156 15.947 1.00 86.25 175 LYS A CA 1
ATOM 1420 C C . LYS A 1 175 ? -21.575 -5.651 17.365 1.00 86.25 175 LYS A C 1
ATOM 1422 O O . LYS A 1 175 ? -22.674 -5.870 17.857 1.00 86.25 175 LYS A O 1
ATOM 1427 N N . GLU A 1 176 ? -20.617 -4.982 18.003 1.00 82.06 176 GLU A N 1
ATOM 1428 C CA . GLU A 1 176 ? -20.746 -4.489 19.384 1.00 82.06 176 GLU A CA 1
ATOM 1429 C C . GLU A 1 176 ? -21.400 -3.089 19.472 1.00 82.06 176 GLU A C 1
ATOM 1431 O O . GLU A 1 176 ? -21.709 -2.601 20.559 1.00 82.06 176 GLU A O 1
ATOM 1436 N N . ALA A 1 177 ? -21.623 -2.411 18.338 1.00 68.88 177 ALA A N 1
ATOM 1437 C CA . ALA A 1 177 ? -22.047 -1.007 18.267 1.00 68.88 177 ALA A CA 1
ATOM 1438 C C . ALA A 1 177 ? -23.545 -0.760 18.534 1.00 68.88 177 ALA A C 1
ATOM 1440 O O . ALA A 1 177 ? -24.159 0.097 17.892 1.00 68.88 177 ALA A O 1
ATOM 1441 N N . ASP A 1 178 ? -24.133 -1.426 19.527 1.00 69.00 178 ASP A N 1
ATOM 1442 C CA . ASP A 1 178 ? -25.543 -1.226 19.898 1.00 69.00 178 ASP A CA 1
ATOM 1443 C C . ASP A 1 178 ? -25.806 0.109 20.636 1.00 69.00 178 ASP A C 1
ATOM 1445 O O . ASP A 1 178 ? -26.919 0.413 21.065 1.00 69.00 178 ASP A O 1
ATOM 1449 N N . LYS A 1 179 ? -24.794 0.975 20.774 1.00 57.28 179 LYS A N 1
ATOM 1450 C CA . LYS A 1 179 ? -24.928 2.313 21.368 1.00 57.28 179 LYS A CA 1
ATOM 1451 C C . LYS A 1 179 ? -24.098 3.326 20.589 1.00 57.28 179 LYS A C 1
ATOM 1453 O O . LYS A 1 179 ? -22.914 3.107 20.367 1.00 57.28 179 LYS A O 1
ATOM 1458 N N . LYS A 1 180 ? -24.741 4.438 20.203 1.00 60.84 180 LYS A N 1
ATOM 1459 C CA . LYS A 1 180 ? -24.204 5.633 19.512 1.00 60.84 180 LYS A CA 1
A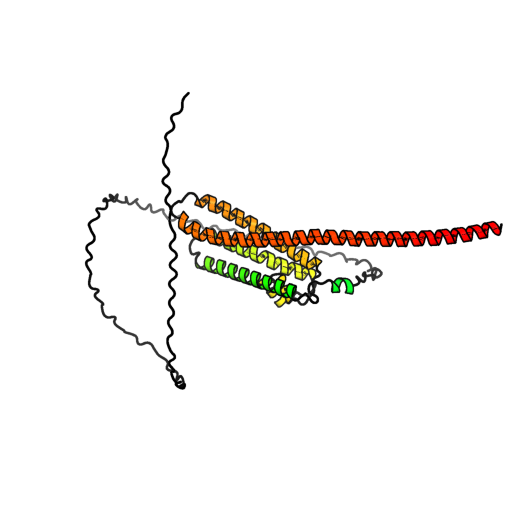TOM 1460 C C . LYS A 1 180 ? -22.825 6.067 20.039 1.00 60.84 180 LYS A C 1
ATOM 1462 O O . LYS A 1 180 ? -22.730 6.979 20.854 1.00 60.84 180 LYS A O 1
ATOM 1467 N N . SER A 1 181 ? -21.764 5.428 19.569 1.00 66.50 181 SER A N 1
ATOM 1468 C CA . SER A 1 181 ? -20.400 5.733 19.972 1.00 66.50 181 SER A CA 1
ATOM 1469 C C . SER A 1 181 ? -19.645 6.252 18.763 1.00 66.50 181 SER A C 1
ATOM 1471 O O . SER A 1 181 ? -19.556 5.576 17.738 1.00 66.50 181 SER A O 1
ATOM 1473 N N . ILE A 1 182 ? -19.087 7.450 18.921 1.00 72.75 182 ILE A N 1
ATOM 1474 C CA . ILE A 1 182 ? -18.156 8.123 18.004 1.00 72.75 182 ILE A CA 1
ATOM 1475 C C . ILE A 1 182 ? -17.053 7.164 17.515 1.00 72.75 182 ILE A C 1
ATOM 1477 O O . ILE A 1 182 ? -16.585 7.285 16.386 1.00 72.75 182 ILE A O 1
ATOM 1481 N N . SER A 1 183 ? -16.710 6.146 18.315 1.00 73.06 183 SER A N 1
ATOM 1482 C CA . SER A 1 183 ? -15.766 5.089 17.943 1.00 73.06 183 SER A CA 1
ATOM 1483 C C . SER A 1 183 ? -16.099 4.420 16.605 1.00 73.06 183 SER A C 1
ATOM 1485 O O . SER A 1 183 ? -15.204 4.243 15.783 1.00 73.06 183 SER A O 1
ATOM 1487 N N . ARG A 1 184 ? -17.370 4.104 16.323 1.00 79.62 184 ARG A N 1
ATOM 1488 C CA . ARG A 1 184 ? -17.757 3.404 15.087 1.00 79.62 184 ARG A CA 1
ATOM 1489 C C . ARG A 1 184 ? -17.352 4.191 13.844 1.00 79.62 184 ARG A C 1
ATOM 1491 O O . ARG A 1 184 ? -16.757 3.629 12.927 1.00 79.62 184 ARG A O 1
ATOM 1498 N N . ASP A 1 185 ? -17.666 5.480 13.827 1.00 83.19 185 ASP A N 1
ATOM 1499 C CA . ASP A 1 185 ? -17.436 6.325 12.659 1.00 83.19 185 ASP A CA 1
ATOM 1500 C C . ASP A 1 185 ? -15.926 6.544 12.451 1.00 83.19 185 ASP A C 1
ATOM 1502 O O . ASP A 1 185 ? -15.442 6.455 11.323 1.00 83.19 185 ASP A O 1
ATOM 1506 N N . VAL A 1 186 ? -15.155 6.690 13.537 1.00 81.19 186 VAL A N 1
ATOM 1507 C CA . VAL A 1 186 ? -13.681 6.755 13.499 1.00 81.19 186 VAL A CA 1
ATOM 1508 C C . VAL A 1 186 ? -13.075 5.485 12.894 1.00 81.19 186 VAL A C 1
ATOM 1510 O O . VAL A 1 186 ? -12.205 5.567 12.027 1.00 81.19 186 VAL A O 1
ATOM 1513 N N . PHE A 1 187 ? -13.548 4.301 13.288 1.00 80.50 187 PHE A N 1
ATOM 1514 C CA . PHE A 1 187 ? -13.025 3.041 12.755 1.00 80.50 187 PHE A CA 1
ATOM 1515 C C . PHE A 1 187 ? -13.418 2.784 11.297 1.00 80.50 187 PHE A C 1
ATOM 1517 O O . PHE A 1 187 ? -12.619 2.232 10.538 1.00 80.50 187 PHE A O 1
ATOM 1524 N N . ILE A 1 188 ? -14.604 3.226 10.872 1.00 84.62 188 ILE A N 1
ATOM 1525 C CA . ILE A 1 188 ? -14.992 3.210 9.454 1.00 84.62 188 ILE A CA 1
ATOM 1526 C C . ILE A 1 188 ? -14.061 4.121 8.645 1.00 84.62 188 ILE A C 1
ATOM 1528 O O . ILE A 1 188 ? -13.567 3.712 7.595 1.00 84.62 188 ILE A O 1
ATOM 1532 N N . ILE A 1 189 ? -13.770 5.324 9.147 1.00 86.38 189 ILE A N 1
ATOM 1533 C CA . ILE A 1 189 ? -12.832 6.256 8.510 1.00 86.38 189 ILE A CA 1
ATOM 1534 C C . ILE A 1 189 ? -11.440 5.621 8.392 1.00 86.38 189 ILE A C 1
ATOM 1536 O O . ILE A 1 189 ? -10.858 5.627 7.308 1.00 86.38 189 ILE A O 1
ATOM 1540 N N . ILE A 1 190 ? -10.937 5.001 9.463 1.00 84.12 190 ILE A N 1
ATOM 1541 C CA . ILE A 1 190 ? -9.675 4.242 9.462 1.00 84.12 190 ILE A CA 1
ATOM 1542 C C . ILE A 1 190 ? -9.670 3.171 8.364 1.00 84.12 190 ILE A C 1
ATOM 1544 O O . ILE A 1 190 ? -8.713 3.071 7.596 1.00 84.12 190 ILE A O 1
ATOM 1548 N N . ALA A 1 191 ? -10.747 2.394 8.248 1.00 86.81 191 ALA A N 1
ATOM 1549 C CA . ALA A 1 191 ? -10.854 1.356 7.231 1.00 86.81 191 ALA A CA 1
ATOM 1550 C C . ALA A 1 191 ? -10.828 1.936 5.809 1.00 86.81 191 ALA A C 1
ATOM 1552 O O . ALA A 1 191 ? -10.137 1.405 4.941 1.00 86.81 191 ALA A O 1
ATOM 1553 N N . ILE A 1 192 ? -11.519 3.057 5.573 1.00 89.19 192 ILE A N 1
ATOM 1554 C CA . ILE A 1 192 ? -11.488 3.774 4.290 1.00 89.19 192 ILE A CA 1
ATOM 1555 C C . ILE A 1 192 ? -10.061 4.234 3.968 1.00 89.19 192 ILE A C 1
ATOM 1557 O O . ILE A 1 192 ? -9.593 4.024 2.847 1.00 89.19 192 ILE A O 1
ATOM 1561 N N . PHE A 1 193 ? -9.347 4.810 4.940 1.00 86.56 193 PHE A N 1
ATOM 1562 C CA . PHE A 1 193 ? -7.964 5.253 4.753 1.00 86.56 193 PHE A CA 1
ATOM 1563 C C . PHE A 1 193 ? -6.983 4.102 4.509 1.00 86.56 193 PHE A C 1
ATOM 1565 O O . PHE A 1 193 ? -6.033 4.291 3.759 1.00 86.56 193 PHE A O 1
ATOM 1572 N N . GLU A 1 194 ? -7.215 2.907 5.055 1.00 87.25 194 GLU A N 1
ATOM 1573 C CA . GLU A 1 194 ? -6.399 1.720 4.748 1.00 87.25 194 GLU A CA 1
ATOM 1574 C C . GLU A 1 194 ? -6.696 1.154 3.343 1.00 87.25 194 GLU A C 1
ATOM 1576 O O . GLU A 1 194 ? -5.804 0.621 2.670 1.00 87.25 194 GLU A O 1
ATOM 1581 N N . LEU A 1 195 ? -7.938 1.287 2.864 1.00 91.81 195 LEU A N 1
ATOM 1582 C CA . LEU A 1 195 ? -8.347 0.851 1.525 1.00 91.81 195 LEU A CA 1
ATOM 1583 C C . LEU A 1 195 ? -7.921 1.827 0.418 1.00 91.81 195 LEU A C 1
ATOM 1585 O O . LEU A 1 195 ? -7.591 1.399 -0.690 1.00 91.81 195 LEU A O 1
ATOM 1589 N N . LEU A 1 196 ? -7.883 3.131 0.698 1.00 92.06 196 LEU A N 1
ATOM 1590 C CA . LEU A 1 196 ? -7.591 4.169 -0.293 1.00 92.06 196 LEU A CA 1
ATOM 1591 C C . LEU A 1 196 ? -6.222 3.989 -0.999 1.00 92.06 196 LEU A C 1
ATOM 1593 O O . LEU A 1 196 ? -6.200 4.001 -2.234 1.00 92.06 196 LEU A O 1
ATOM 1597 N N . PRO A 1 197 ? -5.091 3.732 -0.304 1.00 90.56 197 PRO A N 1
ATOM 1598 C CA . PRO A 1 197 ? -3.812 3.422 -0.948 1.00 90.56 197 PRO A CA 1
ATOM 1599 C C . PRO A 1 197 ? -3.870 2.200 -1.870 1.00 90.56 197 PRO A C 1
ATOM 1601 O O . PRO A 1 197 ? -3.164 2.152 -2.876 1.00 90.56 197 PRO A O 1
ATOM 1604 N N . ARG A 1 198 ? -4.711 1.205 -1.557 1.00 93.81 198 ARG A N 1
ATOM 1605 C CA . ARG A 1 198 ? -4.865 -0.013 -2.371 1.00 93.81 198 ARG A CA 1
ATOM 1606 C C . ARG A 1 198 ? -5.567 0.312 -3.685 1.00 93.81 198 ARG A C 1
ATOM 1608 O O . ARG A 1 198 ? -5.076 -0.075 -4.742 1.00 93.81 198 ARG A O 1
ATOM 1615 N N . PHE A 1 199 ? -6.641 1.099 -3.637 1.00 95.06 199 PHE A N 1
ATOM 1616 C CA . PHE A 1 199 ? -7.321 1.577 -4.844 1.00 95.06 199 PHE A CA 1
ATOM 1617 C C . PHE A 1 199 ? -6.429 2.471 -5.707 1.00 95.06 199 PHE A C 1
ATOM 1619 O O . PHE A 1 199 ? -6.416 2.329 -6.930 1.00 95.06 199 PHE A O 1
ATOM 1626 N N . LEU A 1 200 ? -5.634 3.346 -5.089 1.00 94.06 200 LEU A N 1
ATOM 1627 C CA . LEU A 1 200 ? -4.678 4.176 -5.821 1.00 94.06 200 LEU A CA 1
ATOM 1628 C C . LEU A 1 200 ? -3.584 3.341 -6.485 1.00 94.06 200 LEU A C 1
ATOM 1630 O O . LEU A 1 200 ? -3.234 3.628 -7.627 1.00 94.06 200 LEU A O 1
ATOM 1634 N N . ASN A 1 201 ? -3.102 2.279 -5.832 1.00 93.81 201 ASN A N 1
ATOM 1635 C CA . ASN A 1 201 ? -2.159 1.353 -6.454 1.00 93.81 201 ASN A CA 1
ATOM 1636 C C . ASN A 1 201 ? -2.771 0.657 -7.677 1.00 93.81 201 ASN A C 1
ATOM 1638 O O . ASN A 1 201 ? -2.131 0.608 -8.723 1.00 93.81 201 ASN A O 1
ATOM 1642 N N . ILE A 1 202 ? -4.018 0.182 -7.581 1.00 95.88 202 ILE A N 1
ATOM 1643 C CA . ILE A 1 202 ? -4.747 -0.417 -8.715 1.00 95.88 202 ILE A CA 1
ATOM 1644 C C . ILE A 1 202 ? -4.853 0.585 -9.871 1.00 95.88 202 ILE A C 1
ATOM 1646 O O . ILE A 1 202 ? -4.531 0.257 -11.013 1.00 95.88 202 ILE A O 1
ATOM 1650 N N . TYR A 1 203 ? -5.269 1.819 -9.576 1.00 95.69 203 TYR A N 1
ATOM 1651 C CA . TYR A 1 203 ? -5.412 2.874 -10.576 1.00 95.69 203 TYR A CA 1
ATOM 1652 C C . TYR A 1 203 ? -4.079 3.229 -11.246 1.00 95.69 203 TYR A C 1
ATOM 1654 O O . TYR A 1 203 ? -4.013 3.350 -12.469 1.00 95.69 203 TYR A O 1
ATOM 1662 N N . GLN A 1 204 ? -3.006 3.371 -10.465 1.00 95.19 204 GLN A N 1
ATOM 1663 C CA . GLN A 1 204 ? -1.683 3.698 -10.989 1.00 95.19 204 GLN A CA 1
ATOM 1664 C C . GLN A 1 204 ? -1.109 2.568 -11.837 1.00 95.19 204 GLN A C 1
ATOM 1666 O O . GLN A 1 204 ? -0.615 2.844 -12.924 1.00 95.19 204 GLN A O 1
ATOM 1671 N N . ILE A 1 205 ? -1.219 1.312 -11.395 1.00 95.06 205 ILE A N 1
ATOM 1672 C CA . ILE A 1 205 ? -0.753 0.164 -12.181 1.00 95.06 205 ILE A CA 1
ATOM 1673 C C . ILE A 1 205 ? -1.526 0.094 -13.498 1.00 95.06 205 ILE A C 1
ATOM 1675 O O . ILE A 1 205 ? -0.898 0.032 -14.547 1.00 95.06 205 ILE A O 1
ATOM 1679 N N . LYS A 1 206 ? -2.860 0.233 -13.470 1.00 95.62 206 LYS A N 1
ATOM 1680 C CA . LYS A 1 206 ? -3.676 0.303 -14.693 1.00 95.62 206 LYS A CA 1
ATOM 1681 C C . LYS A 1 206 ? -3.220 1.429 -15.631 1.00 95.62 206 LYS A C 1
ATOM 1683 O O . LYS A 1 206 ? -3.182 1.248 -16.843 1.00 95.62 206 LYS A O 1
ATOM 1688 N N . LYS A 1 207 ? -2.870 2.595 -15.079 1.00 95.00 207 LYS A N 1
ATOM 1689 C CA . LYS A 1 207 ? -2.344 3.725 -15.858 1.00 95.00 207 LYS A CA 1
ATOM 1690 C C . LYS A 1 207 ? -0.955 3.434 -16.438 1.00 95.00 207 LYS A C 1
ATOM 1692 O O . LYS A 1 207 ? -0.662 3.895 -17.533 1.00 95.00 207 LYS A O 1
ATOM 1697 N N . PHE A 1 208 ? -0.099 2.721 -15.708 1.00 93.69 208 PHE A N 1
ATOM 1698 C CA . PHE A 1 208 ? 1.277 2.435 -16.115 1.00 93.69 208 PHE A CA 1
ATOM 1699 C C . PHE A 1 208 ? 1.392 1.316 -17.141 1.00 93.69 208 PHE A C 1
ATOM 1701 O O . PHE A 1 208 ? 2.266 1.395 -17.999 1.00 93.69 208 PHE A O 1
ATOM 1708 N N . THR A 1 209 ? 0.542 0.296 -17.056 1.00 92.38 209 THR A N 1
ATOM 1709 C CA . THR A 1 209 ? 0.611 -0.851 -17.963 1.00 92.38 209 THR A CA 1
ATOM 1710 C C . THR A 1 209 ? -0.127 -0.599 -19.273 1.00 92.38 209 THR A C 1
ATOM 1712 O O . THR A 1 209 ? 0.089 -1.341 -20.221 1.00 92.38 209 THR A O 1
ATOM 1715 N N . CYS A 1 210 ? -1.019 0.404 -19.342 1.00 87.50 210 CYS A N 1
ATOM 1716 C CA . CYS A 1 210 ? -1.946 0.646 -20.466 1.00 87.50 210 CYS A CA 1
ATOM 1717 C C . CYS A 1 210 ? -2.799 -0.579 -20.868 1.00 87.50 210 CYS A C 1
ATOM 1719 O O . CYS A 1 210 ? -3.605 -0.496 -21.794 1.00 87.50 210 CYS A O 1
ATOM 1721 N N . ALA A 1 211 ? -2.644 -1.701 -20.167 1.00 82.56 211 ALA A N 1
ATOM 1722 C CA . ALA A 1 211 ? -3.286 -2.970 -20.415 1.00 82.56 211 ALA A CA 1
ATOM 1723 C C . ALA A 1 211 ? -4.546 -3.101 -19.559 1.00 82.56 211 ALA A C 1
ATOM 1725 O O . ALA A 1 211 ? -4.732 -2.431 -18.534 1.00 82.56 211 ALA A O 1
ATOM 1726 N N . ASN A 1 212 ? -5.414 -4.022 -19.970 1.00 87.31 212 ASN A N 1
ATOM 1727 C CA . ASN A 1 212 ? -6.520 -4.456 -19.135 1.00 87.31 212 ASN A CA 1
ATOM 1728 C C . ASN A 1 212 ? -5.949 -5.222 -17.943 1.00 87.31 212 ASN A C 1
ATOM 1730 O O . ASN A 1 212 ? -5.668 -6.411 -18.047 1.00 87.31 212 ASN A O 1
ATOM 1734 N N . LEU A 1 213 ? -5.776 -4.518 -16.822 1.00 94.25 213 LEU A N 1
ATOM 1735 C CA . LEU A 1 213 ? -5.465 -5.123 -15.534 1.00 94.25 213 LEU A CA 1
ATOM 1736 C C . LEU A 1 213 ? -6.448 -6.277 -15.301 1.00 94.25 213 LEU A C 1
ATOM 1738 O O . LEU A 1 213 ? -7.661 -6.045 -15.222 1.00 94.25 213 LEU A O 1
ATOM 1742 N N . GLY A 1 214 ? -5.938 -7.508 -15.238 1.00 94.62 214 GLY A N 1
ATOM 1743 C CA . GLY A 1 214 ? -6.779 -8.674 -15.033 1.00 94.62 214 GLY A CA 1
ATOM 1744 C C . GLY A 1 214 ? -7.527 -8.561 -13.707 1.00 94.62 214 GLY A C 1
ATOM 1745 O O . GLY A 1 214 ? -7.059 -7.927 -12.759 1.00 94.62 214 GLY A O 1
ATOM 1746 N N . PHE A 1 215 ? -8.688 -9.206 -13.601 1.00 95.12 215 PHE A N 1
ATOM 1747 C CA . PHE A 1 215 ? -9.426 -9.247 -12.335 1.00 95.12 215 PHE A CA 1
ATOM 1748 C C . PHE A 1 215 ? -8.542 -9.767 -11.187 1.00 95.12 215 PHE A C 1
ATOM 1750 O O . PHE A 1 215 ? -8.508 -9.175 -10.109 1.00 95.12 215 PHE A O 1
ATOM 1757 N N . TRP A 1 216 ? -7.759 -10.820 -11.447 1.00 95.44 216 TRP A N 1
ATOM 1758 C CA . TRP A 1 216 ? -6.838 -11.409 -10.472 1.00 95.44 216 TRP A CA 1
ATOM 1759 C C . TRP A 1 216 ? -5.667 -10.497 -10.101 1.00 95.44 216 TRP A C 1
ATOM 1761 O O . TRP A 1 216 ? -5.279 -10.479 -8.936 1.00 95.44 216 TRP A O 1
ATOM 1771 N N . ASP A 1 217 ? -5.166 -9.689 -11.039 1.00 95.12 217 ASP A N 1
ATOM 1772 C CA . ASP A 1 217 ? -4.157 -8.664 -10.746 1.00 95.12 217 ASP A CA 1
ATOM 1773 C C . ASP A 1 217 ? -4.738 -7.618 -9.790 1.00 95.12 217 ASP A C 1
ATOM 1775 O O . ASP A 1 217 ? -4.124 -7.281 -8.780 1.00 95.12 217 ASP A O 1
ATOM 1779 N N . GLY A 1 218 ? -5.968 -7.162 -10.055 1.00 95.62 218 GLY A N 1
ATOM 1780 C CA . GLY A 1 218 ? -6.698 -6.243 -9.183 1.00 95.62 218 GLY A CA 1
ATOM 1781 C C . GLY A 1 218 ? -6.910 -6.801 -7.774 1.00 95.62 218 GLY A C 1
ATOM 1782 O O . GLY A 1 218 ? -6.637 -6.106 -6.795 1.00 95.62 218 GLY A O 1
ATOM 1783 N N . VAL A 1 219 ? -7.332 -8.064 -7.656 1.00 96.06 219 VAL A N 1
ATOM 1784 C CA . VAL A 1 219 ? -7.496 -8.757 -6.364 1.00 96.06 219 VAL A CA 1
ATOM 1785 C C . VAL A 1 219 ? -6.155 -8.920 -5.646 1.00 96.06 219 VAL A C 1
ATOM 1787 O O . VAL A 1 219 ? -6.066 -8.652 -4.448 1.00 96.06 219 VAL A O 1
ATOM 1790 N N . GLY A 1 220 ? -5.097 -9.297 -6.368 1.00 95.56 220 GLY A N 1
ATOM 1791 C CA . GLY A 1 220 ? -3.743 -9.403 -5.830 1.00 95.56 220 GLY A CA 1
ATOM 1792 C C . GLY A 1 220 ? -3.249 -8.070 -5.269 1.00 95.56 220 GLY A C 1
ATOM 1793 O O . GLY A 1 220 ? -2.797 -8.018 -4.125 1.00 95.56 220 GLY A O 1
ATOM 1794 N N . ILE A 1 221 ? -3.423 -6.977 -6.022 1.00 95.06 221 ILE A N 1
ATOM 1795 C CA . ILE A 1 221 ? -3.081 -5.622 -5.567 1.00 95.06 221 ILE A CA 1
ATOM 1796 C C . ILE A 1 221 ? -3.934 -5.213 -4.366 1.00 95.06 221 ILE A C 1
ATOM 1798 O O . ILE A 1 221 ? -3.436 -4.599 -3.423 1.00 95.06 221 ILE A O 1
ATOM 1802 N N . PHE A 1 222 ? -5.221 -5.549 -4.366 1.00 95.31 222 PHE A N 1
ATOM 1803 C CA . PHE A 1 222 ? -6.103 -5.233 -3.251 1.00 95.31 222 PHE A CA 1
ATOM 1804 C C . PHE A 1 222 ? -5.647 -5.927 -1.960 1.00 95.31 222 PHE A C 1
ATOM 1806 O O . PHE A 1 222 ? -5.559 -5.288 -0.913 1.00 95.31 222 PHE A O 1
ATOM 1813 N N . ILE A 1 223 ? -5.279 -7.207 -2.040 1.00 93.94 223 ILE A N 1
ATOM 1814 C CA . ILE A 1 223 ? -4.867 -8.032 -0.899 1.00 93.94 223 ILE A CA 1
ATOM 1815 C C . ILE A 1 223 ? -3.453 -7.684 -0.415 1.00 93.94 223 ILE A C 1
ATOM 1817 O O . ILE A 1 223 ? -3.257 -7.355 0.757 1.00 93.94 223 ILE A O 1
ATOM 1821 N N . GLY A 1 224 ? -2.469 -7.729 -1.312 1.00 88.69 224 GLY A N 1
ATOM 1822 C CA . GLY A 1 224 ? -1.048 -7.625 -0.973 1.00 88.69 224 GLY A CA 1
ATOM 1823 C C . GLY A 1 224 ? -0.387 -6.320 -1.406 1.00 88.69 224 GLY A C 1
ATOM 1824 O O . GLY A 1 224 ? 0.842 -6.257 -1.434 1.00 88.69 224 GLY A O 1
ATOM 1825 N N . LYS A 1 225 ? -1.179 -5.289 -1.741 1.00 93.06 225 LYS A N 1
ATOM 1826 C CA . LYS A 1 225 ? -0.710 -4.003 -2.289 1.00 93.06 225 LYS A CA 1
ATOM 1827 C C . LYS A 1 225 ? 0.128 -4.222 -3.557 1.00 93.06 225 LYS A C 1
ATOM 1829 O O . LYS A 1 225 ? -0.020 -5.211 -4.272 1.00 93.06 225 LYS A O 1
ATOM 1834 N N . LYS A 1 226 ? 0.997 -3.270 -3.882 1.00 94.06 226 LYS A N 1
ATOM 1835 C CA . LYS A 1 226 ? 1.875 -3.363 -5.050 1.00 94.06 226 LYS A CA 1
ATOM 1836 C C . LYS A 1 226 ? 2.815 -4.568 -4.980 1.00 94.06 226 LYS A C 1
ATOM 1838 O O . LYS A 1 226 ? 3.186 -5.092 -6.018 1.00 94.06 226 LYS A O 1
ATOM 1843 N N . GLU A 1 227 ? 3.199 -5.017 -3.787 1.00 94.81 227 GLU A N 1
ATOM 1844 C CA . GLU A 1 227 ? 4.165 -6.099 -3.602 1.00 94.81 227 GLU A CA 1
ATOM 1845 C C . GLU A 1 227 ? 3.642 -7.436 -4.143 1.00 94.81 227 GLU A C 1
ATOM 1847 O O . GLU A 1 227 ? 4.403 -8.171 -4.767 1.00 94.81 227 GLU A O 1
ATOM 1852 N N . ALA A 1 228 ? 2.341 -7.711 -4.003 1.00 95.75 228 ALA A N 1
ATOM 1853 C CA . ALA A 1 228 ? 1.716 -8.861 -4.657 1.00 95.75 228 ALA A CA 1
ATOM 1854 C C . ALA A 1 228 ? 1.759 -8.752 -6.188 1.00 95.75 228 ALA A C 1
ATOM 1856 O O . ALA A 1 228 ? 2.059 -9.731 -6.866 1.00 95.75 228 ALA A O 1
ATOM 1857 N N . TYR A 1 229 ? 1.536 -7.558 -6.740 1.00 96.06 229 TYR A N 1
ATOM 1858 C CA . TYR A 1 229 ? 1.645 -7.347 -8.183 1.00 96.06 229 TYR A CA 1
ATOM 1859 C C . TYR A 1 229 ? 3.080 -7.507 -8.695 1.00 96.06 229 TYR A C 1
ATOM 1861 O O . TYR A 1 229 ? 3.299 -8.107 -9.735 1.00 96.06 229 TYR A O 1
ATOM 1869 N N . LEU A 1 230 ? 4.084 -7.047 -7.946 1.00 94.81 230 LEU A N 1
ATOM 1870 C CA . LEU A 1 230 ? 5.491 -7.237 -8.322 1.00 94.81 230 LEU A CA 1
ATOM 1871 C C . LEU A 1 230 ? 5.917 -8.715 -8.340 1.00 94.81 230 LEU A C 1
ATOM 1873 O O . LEU A 1 230 ? 6.914 -9.053 -8.977 1.00 94.81 230 LEU A O 1
ATOM 1877 N N . LEU A 1 231 ? 5.196 -9.584 -7.626 1.00 95.00 231 LEU A N 1
ATOM 1878 C CA . LEU A 1 231 ? 5.452 -11.024 -7.585 1.00 95.00 231 LEU A CA 1
ATOM 1879 C C . LEU A 1 231 ? 4.699 -11.805 -8.660 1.00 95.00 231 LEU A C 1
ATOM 1881 O O . LEU A 1 231 ? 5.257 -12.762 -9.195 1.00 95.00 231 LEU A O 1
ATOM 1885 N N . PHE A 1 232 ? 3.443 -11.437 -8.921 1.00 95.19 232 PHE A N 1
ATOM 1886 C CA . PHE A 1 232 ? 2.505 -12.252 -9.701 1.00 95.19 232 PHE A CA 1
ATOM 1887 C C . PHE A 1 232 ? 1.910 -11.538 -10.918 1.00 95.19 232 PHE A C 1
ATOM 1889 O O . PHE A 1 232 ? 1.226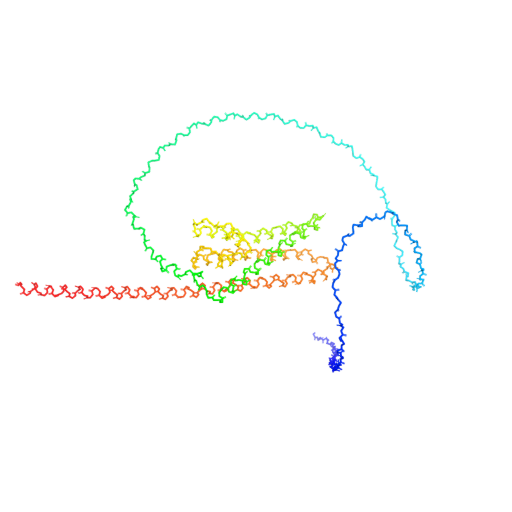 -12.179 -11.708 1.00 95.19 232 PHE A O 1
ATOM 1896 N N . GLY A 1 233 ? 2.134 -10.231 -11.058 1.00 93.81 233 GLY A N 1
ATOM 1897 C CA . GLY A 1 233 ? 1.605 -9.434 -12.156 1.00 93.81 233 GLY A CA 1
ATOM 1898 C C . GLY A 1 233 ? 2.224 -9.842 -13.488 1.00 93.81 233 GLY A C 1
ATOM 1899 O O . GLY A 1 233 ? 3.429 -10.081 -13.578 1.00 93.81 233 GLY A O 1
ATOM 1900 N N . ASN A 1 234 ? 1.383 -9.904 -14.518 1.00 93.62 234 ASN A N 1
ATOM 1901 C CA . ASN A 1 234 ? 1.803 -10.315 -15.858 1.00 93.62 234 ASN A CA 1
ATOM 1902 C C . ASN A 1 234 ? 2.566 -9.210 -16.600 1.00 93.62 234 ASN A C 1
ATOM 1904 O O . ASN A 1 234 ? 3.478 -9.503 -17.368 1.00 93.62 234 ASN A O 1
ATOM 1908 N N . GLU A 1 235 ? 2.209 -7.945 -16.357 1.00 93.75 235 GLU A N 1
ATOM 1909 C CA . GLU A 1 235 ? 2.840 -6.802 -17.019 1.00 93.75 235 GLU A CA 1
ATOM 1910 C C . GLU A 1 235 ? 3.958 -6.212 -16.163 1.00 93.75 235 GLU A C 1
ATOM 1912 O O . GLU A 1 235 ? 3.781 -5.923 -14.972 1.00 93.75 235 GLU A O 1
ATOM 1917 N N . TYR A 1 236 ? 5.099 -5.984 -16.805 1.00 92.44 236 TYR A N 1
ATOM 1918 C CA . TYR A 1 236 ? 6.304 -5.473 -16.173 1.00 92.44 236 TYR A CA 1
ATOM 1919 C C . TYR A 1 236 ? 6.196 -3.968 -15.928 1.00 92.44 236 TYR A C 1
ATOM 1921 O O . TYR A 1 236 ? 5.943 -3.180 -16.836 1.00 92.44 236 TYR A O 1
ATOM 1929 N N . LEU A 1 237 ? 6.445 -3.554 -14.687 1.00 93.12 237 LEU A N 1
ATOM 1930 C CA . LEU A 1 237 ? 6.614 -2.145 -14.337 1.00 93.12 237 LEU A CA 1
ATOM 1931 C C . LEU A 1 237 ? 8.094 -1.771 -14.414 1.00 93.12 237 LEU A C 1
ATOM 1933 O O . LEU A 1 237 ? 8.958 -2.551 -14.007 1.00 93.12 237 LEU A O 1
ATOM 1937 N N . THR A 1 238 ? 8.405 -0.565 -14.882 1.00 91.62 238 THR A N 1
ATOM 1938 C CA . THR A 1 238 ? 9.771 -0.019 -14.844 1.00 91.62 238 THR A CA 1
ATOM 1939 C C . THR A 1 238 ? 10.169 0.337 -13.409 1.00 91.62 238 THR A C 1
ATOM 1941 O O . THR A 1 238 ? 9.312 0.629 -12.570 1.00 91.62 238 THR A O 1
ATOM 1944 N N . GLU A 1 239 ? 11.469 0.371 -13.090 1.00 89.31 239 GLU A N 1
ATOM 1945 C CA . GLU A 1 239 ? 11.926 0.738 -11.735 1.00 89.31 239 GLU A CA 1
ATOM 1946 C C . GLU A 1 239 ? 11.393 2.114 -11.303 1.00 89.31 239 GLU A C 1
ATOM 1948 O O . GLU A 1 239 ? 10.968 2.298 -10.159 1.00 89.31 239 GLU A O 1
ATOM 1953 N N . LYS A 1 240 ? 11.319 3.056 -12.249 1.00 88.31 240 LYS A N 1
ATOM 1954 C CA . LYS A 1 240 ? 10.755 4.391 -12.034 1.00 88.31 240 LYS A CA 1
ATOM 1955 C C . LYS A 1 240 ? 9.272 4.340 -11.658 1.00 88.31 240 LYS A C 1
ATOM 1957 O O . LYS A 1 240 ? 8.869 5.022 -10.716 1.00 88.31 240 LYS A O 1
ATOM 1962 N N . GLN A 1 241 ? 8.470 3.530 -12.352 1.00 93.00 241 GLN A N 1
ATOM 1963 C CA . GLN A 1 241 ? 7.046 3.350 -12.044 1.00 93.00 241 GLN A CA 1
ATOM 1964 C C . GLN A 1 241 ? 6.851 2.703 -10.668 1.00 93.00 241 GLN A C 1
ATOM 1966 O O . GLN A 1 241 ? 6.032 3.171 -9.879 1.00 93.00 241 GLN A O 1
ATOM 1971 N N . VAL A 1 242 ? 7.650 1.683 -10.331 1.00 92.06 242 VAL A N 1
ATOM 1972 C CA . VAL A 1 242 ? 7.608 1.039 -9.005 1.00 92.06 242 VAL A CA 1
ATOM 1973 C C . VAL A 1 242 ? 7.974 2.021 -7.887 1.00 92.06 242 VAL A C 1
ATOM 1975 O O . VAL A 1 242 ? 7.347 2.008 -6.822 1.00 92.06 242 VAL A O 1
ATOM 1978 N N . GLY A 1 243 ? 8.953 2.897 -8.129 1.00 89.25 243 GLY A N 1
ATOM 1979 C CA . GLY A 1 243 ? 9.325 3.975 -7.212 1.00 89.25 243 GLY A CA 1
ATOM 1980 C C . GLY A 1 243 ? 8.188 4.978 -6.998 1.00 89.25 243 GLY A C 1
ATOM 1981 O O . GLY A 1 243 ? 7.840 5.273 -5.855 1.00 89.25 243 GLY A O 1
ATOM 1982 N N . GLN A 1 244 ? 7.547 5.438 -8.078 1.00 89.62 244 GLN A N 1
ATOM 1983 C CA . GLN A 1 244 ? 6.384 6.336 -8.003 1.00 89.62 244 GLN A CA 1
ATOM 1984 C C . GLN A 1 244 ? 5.217 5.708 -7.229 1.00 89.62 244 GLN A C 1
ATOM 1986 O O . GLN A 1 244 ? 4.619 6.365 -6.377 1.00 89.62 244 GLN A O 1
ATOM 1991 N N . LEU A 1 245 ? 4.956 4.422 -7.473 1.00 90.75 245 LEU A N 1
ATOM 1992 C CA . LEU A 1 245 ? 3.932 3.646 -6.779 1.00 90.75 245 LEU A CA 1
ATOM 1993 C C . LEU A 1 245 ? 4.229 3.514 -5.275 1.00 90.75 245 LEU A C 1
ATOM 1995 O O . LEU A 1 245 ? 3.312 3.585 -4.461 1.00 90.75 245 LEU A O 1
ATOM 1999 N N . SER A 1 246 ? 5.506 3.365 -4.881 1.00 87.94 246 SER A N 1
ATOM 2000 C CA . SER A 1 246 ? 5.892 3.418 -3.457 1.00 87.94 246 SER A CA 1
ATOM 2001 C C . SER A 1 246 ? 5.593 4.767 -2.852 1.00 87.94 246 SER A C 1
ATOM 2003 O O . SER A 1 246 ? 4.913 4.846 -1.838 1.00 87.94 246 SER A O 1
ATOM 2005 N N . PHE A 1 247 ? 6.090 5.818 -3.498 1.00 86.88 247 PHE A N 1
ATOM 2006 C CA . PHE A 1 247 ? 6.093 7.149 -2.928 1.00 86.88 247 PHE A CA 1
ATOM 2007 C C . PHE A 1 247 ? 4.680 7.627 -2.590 1.00 86.88 247 PHE A C 1
ATOM 2009 O O . PHE A 1 247 ? 4.449 8.123 -1.492 1.00 86.88 247 PHE A O 1
ATOM 2016 N N . VAL A 1 248 ? 3.716 7.426 -3.495 1.00 85.81 248 VAL A N 1
ATOM 2017 C CA . VAL A 1 248 ? 2.331 7.857 -3.257 1.00 85.81 248 VAL A CA 1
ATOM 2018 C C . VAL A 1 248 ? 1.677 7.058 -2.128 1.00 85.81 248 VAL A C 1
ATOM 2020 O O . VAL A 1 248 ? 1.019 7.646 -1.271 1.00 85.81 248 VAL A O 1
ATOM 2023 N N . ALA A 1 249 ? 1.869 5.738 -2.092 1.00 84.69 249 ALA A N 1
ATOM 2024 C CA . ALA A 1 249 ? 1.301 4.900 -1.039 1.00 84.69 249 ALA A CA 1
ATOM 2025 C C . ALA A 1 249 ? 1.915 5.214 0.337 1.00 84.69 249 ALA A C 1
ATOM 2027 O O . ALA A 1 249 ? 1.181 5.347 1.316 1.00 84.69 249 ALA A O 1
ATOM 2028 N N . ASP A 1 250 ? 3.238 5.382 0.401 1.00 81.31 250 ASP A N 1
ATOM 2029 C CA . ASP A 1 250 ? 3.970 5.697 1.630 1.00 81.31 250 ASP A CA 1
ATOM 2030 C C . ASP A 1 250 ? 3.587 7.099 2.149 1.00 81.31 250 ASP A C 1
ATOM 2032 O O . ASP A 1 250 ? 3.380 7.280 3.350 1.00 81.31 250 ASP A O 1
ATOM 2036 N N . LEU A 1 251 ? 3.387 8.075 1.252 1.00 85.44 251 LEU A N 1
ATOM 2037 C CA . LEU A 1 251 ? 2.934 9.425 1.602 1.00 85.44 251 LEU A CA 1
ATOM 2038 C C . LEU A 1 251 ? 1.539 9.421 2.246 1.00 85.44 251 LEU A C 1
ATOM 2040 O O . LEU A 1 251 ? 1.320 10.093 3.252 1.00 85.44 251 LEU A O 1
ATOM 2044 N N . ILE A 1 252 ? 0.597 8.643 1.706 1.00 85.81 252 ILE A N 1
ATOM 2045 C CA . ILE A 1 252 ? -0.752 8.534 2.284 1.00 85.81 252 ILE A CA 1
ATOM 2046 C C . ILE A 1 252 ? -0.704 7.831 3.640 1.00 85.81 252 ILE A C 1
ATOM 2048 O O . ILE A 1 252 ? -1.345 8.294 4.583 1.00 85.81 252 ILE A O 1
ATOM 2052 N N . CYS A 1 253 ? 0.099 6.768 3.769 1.00 80.88 253 CYS A N 1
ATOM 2053 C CA . CYS A 1 253 ? 0.322 6.111 5.059 1.00 80.88 253 CYS A CA 1
ATOM 2054 C C . CYS A 1 253 ? 0.888 7.091 6.098 1.00 80.88 253 CYS A C 1
ATOM 2056 O O . CYS A 1 253 ? 0.489 7.046 7.259 1.00 80.88 253 CYS A O 1
ATOM 2058 N N . PHE A 1 254 ? 1.780 7.997 5.689 1.00 80.94 254 PHE A N 1
ATOM 2059 C CA . PHE A 1 254 ? 2.350 9.010 6.573 1.00 80.94 254 PHE A CA 1
ATOM 2060 C C . PHE A 1 254 ? 1.304 10.021 7.058 1.00 80.94 254 PHE A C 1
ATOM 2062 O O . PHE A 1 254 ? 1.207 10.270 8.259 1.00 80.94 254 PHE A O 1
ATOM 2069 N N . PHE A 1 255 ? 0.480 10.564 6.154 1.00 84.50 255 PHE A N 1
ATOM 2070 C CA . PHE A 1 255 ? -0.617 11.459 6.541 1.00 84.50 255 PHE A CA 1
ATOM 2071 C C . PHE A 1 255 ? -1.613 10.768 7.475 1.00 84.50 255 PHE A C 1
ATOM 2073 O O . PHE A 1 255 ? -2.043 11.357 8.465 1.00 84.50 255 PHE A O 1
ATOM 2080 N N . TYR A 1 256 ? -1.931 9.506 7.195 1.00 83.38 256 TYR A N 1
ATOM 2081 C CA . TYR A 1 256 ? -2.809 8.695 8.027 1.00 83.38 256 TYR A CA 1
ATOM 2082 C C . TYR A 1 256 ? -2.236 8.454 9.432 1.00 83.38 256 TYR A C 1
ATOM 2084 O O . TYR A 1 256 ? -2.936 8.659 10.421 1.00 83.38 256 TYR A O 1
ATOM 2092 N N . LEU A 1 257 ? -0.955 8.089 9.544 1.00 78.75 257 LEU A N 1
ATOM 2093 C CA . LEU A 1 257 ? -0.280 7.963 10.838 1.00 78.75 257 LEU A CA 1
ATOM 2094 C C . LEU A 1 257 ? -0.267 9.282 11.611 1.00 78.75 257 LEU A C 1
ATOM 2096 O O . LEU A 1 257 ? -0.536 9.286 12.809 1.00 78.75 257 LEU A O 1
ATOM 2100 N N . GLY A 1 258 ? 0.031 10.396 10.938 1.00 82.94 258 GLY A N 1
ATOM 2101 C CA . GLY A 1 258 ? 0.005 11.721 11.555 1.00 82.94 258 GLY A CA 1
ATOM 2102 C C . GLY A 1 258 ? -1.378 12.060 12.107 1.00 82.94 258 GLY A C 1
ATOM 2103 O O . GLY A 1 258 ? -1.494 12.541 13.233 1.00 82.94 258 GLY A O 1
ATOM 2104 N N . TRP A 1 259 ? -2.431 11.733 11.353 1.00 85.12 259 TRP A N 1
ATOM 2105 C CA . TRP A 1 259 ? -3.810 11.890 11.802 1.00 85.12 259 TRP A CA 1
ATOM 2106 C C . TRP A 1 259 ? -4.158 10.970 12.980 1.00 85.12 259 TRP A C 1
ATOM 2108 O O . TRP A 1 259 ? -4.754 11.443 13.939 1.00 85.12 259 TRP A O 1
ATOM 2118 N N . LEU A 1 260 ? -3.743 9.698 12.969 1.00 78.12 260 LEU A N 1
ATOM 2119 C CA . LEU A 1 260 ? -3.946 8.779 14.098 1.00 78.12 260 LEU A CA 1
ATOM 2120 C C . LEU A 1 260 ? -3.264 9.271 15.377 1.00 78.12 260 LEU A C 1
ATOM 2122 O O . LEU A 1 260 ? -3.865 9.229 16.446 1.00 78.12 260 LEU A O 1
ATOM 2126 N N . VAL A 1 261 ? -2.019 9.742 15.274 1.00 79.56 261 VAL A N 1
ATOM 2127 C CA . VAL A 1 261 ? -1.281 10.312 16.410 1.00 79.56 261 VAL A CA 1
ATOM 2128 C C . VAL A 1 261 ? -1.989 11.560 16.935 1.00 79.56 261 VAL A C 1
ATOM 2130 O O . VAL A 1 261 ? -2.120 11.721 18.146 1.00 79.56 261 VAL A O 1
ATOM 2133 N N . TYR A 1 262 ? -2.482 12.417 16.038 1.00 82.75 262 TYR A N 1
ATOM 2134 C CA . TYR A 1 262 ? -3.268 13.592 16.408 1.00 82.75 262 TYR A CA 1
ATOM 2135 C C . TYR A 1 262 ? -4.576 13.210 17.115 1.00 82.75 262 TYR A C 1
ATOM 2137 O O . TYR A 1 262 ? -4.817 13.695 18.216 1.00 82.75 262 TYR A O 1
ATOM 2145 N N . ALA A 1 263 ? -5.368 12.305 16.533 1.00 77.06 263 ALA A N 1
ATOM 2146 C CA . ALA A 1 263 ? -6.633 11.831 17.094 1.00 77.06 263 ALA A CA 1
ATOM 2147 C C . ALA A 1 263 ? -6.434 11.185 18.474 1.00 77.06 263 ALA A C 1
ATOM 2149 O O . ALA A 1 263 ? -7.158 11.472 19.424 1.00 77.06 263 ALA A O 1
ATOM 2150 N N . TRP A 1 264 ? -5.386 10.372 18.614 1.00 76.88 264 TRP A N 1
ATOM 2151 C CA . TRP A 1 264 ? -4.997 9.786 19.892 1.00 76.88 264 TRP A CA 1
ATOM 2152 C C . TRP A 1 264 ? -4.640 10.852 20.934 1.00 76.88 264 TRP A C 1
ATOM 2154 O O . TRP A 1 264 ? -5.077 10.776 22.082 1.00 76.88 264 TRP A O 1
ATOM 2164 N N . HIS A 1 265 ? -3.858 11.861 20.543 1.00 79.19 265 HIS A N 1
ATOM 2165 C CA . HIS A 1 265 ? -3.475 12.958 21.429 1.00 79.19 265 HIS A CA 1
ATOM 2166 C C . HIS A 1 265 ? -4.688 13.791 21.873 1.00 79.19 265 HIS A C 1
ATOM 2168 O O . HIS A 1 265 ? -4.758 14.190 23.035 1.00 79.19 265 HIS A O 1
ATOM 2174 N N . THR A 1 266 ? -5.648 14.051 20.980 1.00 77.56 266 THR A N 1
ATOM 2175 C CA . THR A 1 266 ? -6.869 14.798 21.319 1.00 77.56 266 THR A CA 1
ATOM 2176 C C . THR A 1 266 ? -7.798 14.000 22.231 1.00 77.56 266 THR A C 1
ATOM 2178 O O . THR A 1 266 ? -8.275 14.546 23.225 1.00 77.56 266 THR A O 1
ATOM 2181 N N . ASP A 1 267 ? -7.994 12.707 21.965 1.00 72.38 267 ASP A N 1
ATOM 2182 C CA . ASP A 1 267 ? -8.898 11.864 22.759 1.00 72.38 267 ASP A CA 1
ATOM 2183 C C . ASP A 1 267 ? -8.339 11.566 24.159 1.00 72.38 267 ASP A C 1
ATOM 2185 O O . ASP A 1 267 ? -9.075 11.610 25.147 1.00 72.38 267 ASP A O 1
ATOM 2189 N N . LEU A 1 268 ? -7.024 11.350 24.293 1.00 62.78 268 LEU A N 1
ATOM 2190 C CA . LEU A 1 268 ? -6.388 11.224 25.612 1.00 62.78 268 LEU A CA 1
ATOM 2191 C C . LEU A 1 268 ? -6.476 12.508 26.443 1.00 62.78 268 LEU A C 1
ATOM 2193 O O . LEU A 1 268 ? -6.498 12.435 27.673 1.00 62.78 268 LEU A O 1
ATOM 2197 N N . GLY A 1 269 ? -6.532 13.675 25.794 1.00 66.62 269 GLY A N 1
ATOM 2198 C CA . GLY A 1 269 ? -6.728 14.953 26.474 1.00 66.62 269 GLY A CA 1
ATOM 2199 C C . GLY A 1 269 ? -8.050 15.003 27.243 1.00 66.62 269 GLY A C 1
ATOM 2200 O O . GLY A 1 269 ? -8.080 15.504 28.364 1.00 66.62 269 GLY A O 1
ATOM 2201 N N . HIS A 1 270 ? -9.109 14.413 26.681 1.00 67.25 270 HIS A N 1
ATOM 2202 C CA . HIS A 1 270 ? -10.439 14.371 27.292 1.00 67.25 270 HIS A CA 1
ATOM 2203 C C . HIS A 1 270 ? -10.581 13.312 28.394 1.00 67.25 270 HIS A C 1
ATOM 2205 O O . HIS A 1 270 ? -11.360 13.496 29.322 1.00 67.25 270 HIS A O 1
ATOM 2211 N N . LEU A 1 271 ? -9.805 12.227 28.343 1.00 61.31 271 LEU A N 1
ATOM 2212 C CA . LEU A 1 271 ? -9.858 11.146 29.341 1.00 61.31 271 LEU A CA 1
ATOM 2213 C C . LEU A 1 271 ? -9.104 11.459 30.643 1.00 61.31 271 LEU A C 1
ATOM 2215 O O . LEU A 1 271 ? -9.147 10.673 31.587 1.00 61.31 271 LEU A O 1
ATOM 2219 N N . LYS A 1 272 ? -8.398 12.592 30.717 1.00 66.94 272 LYS A N 1
ATOM 2220 C CA . LYS A 1 272 ? -7.582 12.964 31.881 1.00 66.94 272 LYS A CA 1
ATOM 2221 C C . LYS A 1 272 ? -8.409 13.354 33.116 1.00 66.94 272 LYS A C 1
ATOM 2223 O O . LYS A 1 272 ? -7.841 13.467 34.198 1.00 66.94 272 LYS A O 1
ATOM 2228 N N . GLU A 1 273 ? -9.719 13.546 32.971 1.00 73.62 273 GLU A N 1
ATOM 2229 C CA . GLU A 1 273 ? -10.597 13.981 34.064 1.00 73.62 273 GLU A CA 1
ATOM 2230 C C . GLU A 1 273 ? -11.151 12.834 34.928 1.00 73.62 273 GLU A C 1
ATOM 2232 O O . GLU A 1 273 ? -11.561 13.096 36.056 1.00 73.62 273 GLU A O 1
ATOM 2237 N N . ASP A 1 274 ? -11.101 11.574 34.475 1.00 73.38 274 ASP A N 1
ATOM 2238 C CA . ASP A 1 274 ? -11.727 10.447 35.187 1.00 73.38 274 ASP A CA 1
ATOM 2239 C C . ASP A 1 274 ? -10.681 9.440 35.715 1.00 73.38 274 ASP A C 1
ATOM 2241 O O . ASP A 1 274 ? -10.193 8.554 35.009 1.00 73.38 274 ASP A O 1
ATOM 2245 N N . SER A 1 275 ? -10.283 9.604 36.980 1.00 75.62 275 SER A N 1
ATOM 2246 C CA . SER A 1 275 ? -9.100 8.956 37.578 1.00 75.62 275 SER A CA 1
ATOM 2247 C C . SER A 1 275 ? -9.259 7.467 37.907 1.00 75.62 275 SER A C 1
ATOM 2249 O O . SER A 1 275 ? -8.265 6.774 38.106 1.00 75.62 275 SER A O 1
ATOM 2251 N N . THR A 1 276 ? -10.487 6.944 37.963 1.00 76.62 276 THR A N 1
ATOM 2252 C CA . THR A 1 276 ? -10.746 5.555 38.399 1.00 76.62 276 THR A CA 1
ATOM 2253 C C . THR A 1 276 ? -10.813 4.556 37.245 1.00 76.62 276 THR A C 1
ATOM 2255 O O . THR A 1 276 ? -10.423 3.401 37.410 1.00 76.62 276 THR A O 1
ATOM 2258 N N . LEU A 1 277 ? -11.226 4.996 36.052 1.00 71.88 277 LEU A N 1
ATOM 2259 C CA . LEU A 1 277 ? -11.199 4.178 34.832 1.00 71.88 277 LEU A CA 1
ATOM 2260 C C . LEU A 1 277 ? -9.802 4.138 34.181 1.00 71.88 277 LEU A C 1
ATOM 2262 O O . LEU A 1 277 ? -9.557 3.359 33.258 1.00 71.88 277 LEU A O 1
ATOM 2266 N N . GLN A 1 278 ? -8.892 4.985 34.666 1.00 72.50 278 GLN A N 1
ATOM 2267 C CA . GLN A 1 278 ? -7.602 5.265 34.051 1.00 72.50 278 GLN A CA 1
ATOM 2268 C C . GLN A 1 278 ? -6.676 4.046 34.030 1.00 72.50 278 GLN A C 1
ATOM 2270 O O . GLN A 1 278 ? -6.075 3.781 32.999 1.00 72.50 278 GLN A O 1
ATOM 2275 N N . ASP A 1 279 ? -6.581 3.256 35.101 1.00 79.25 279 ASP A N 1
ATOM 2276 C CA . ASP A 1 279 ? -5.523 2.237 35.213 1.00 79.25 279 ASP A CA 1
ATOM 2277 C C . ASP A 1 279 ? -5.696 1.024 34.281 1.00 79.25 279 ASP A C 1
ATOM 2279 O O . ASP A 1 279 ? -4.719 0.556 33.686 1.00 79.25 279 ASP A O 1
ATOM 2283 N N . ASP A 1 280 ? -6.918 0.505 34.108 1.00 77.88 280 ASP A N 1
ATOM 2284 C CA . ASP A 1 280 ? -7.156 -0.628 33.194 1.00 77.88 280 ASP A CA 1
ATOM 2285 C C . ASP A 1 280 ? -7.133 -0.174 31.726 1.00 77.88 280 ASP A C 1
ATOM 2287 O O . ASP A 1 280 ? -6.583 -0.859 30.855 1.00 77.88 280 ASP A O 1
ATOM 2291 N N . MET A 1 281 ? -7.646 1.033 31.452 1.00 69.81 281 MET A N 1
ATOM 2292 C CA . MET A 1 281 ? -7.533 1.634 30.128 1.00 69.81 281 MET A CA 1
ATOM 2293 C C . MET A 1 281 ? -6.088 1.963 29.776 1.00 69.81 281 MET A C 1
ATOM 2295 O O . MET A 1 281 ? -5.686 1.644 28.667 1.00 69.81 281 MET A O 1
ATOM 2299 N N . ILE A 1 282 ? -5.280 2.519 30.683 1.00 76.75 282 ILE A N 1
ATOM 2300 C CA . ILE A 1 282 ? -3.863 2.829 30.436 1.00 76.75 282 ILE A CA 1
ATOM 2301 C C . ILE A 1 282 ? -3.088 1.556 30.089 1.00 76.75 282 ILE A C 1
ATOM 2303 O O . ILE A 1 282 ? -2.268 1.582 29.172 1.00 76.75 282 ILE A O 1
AT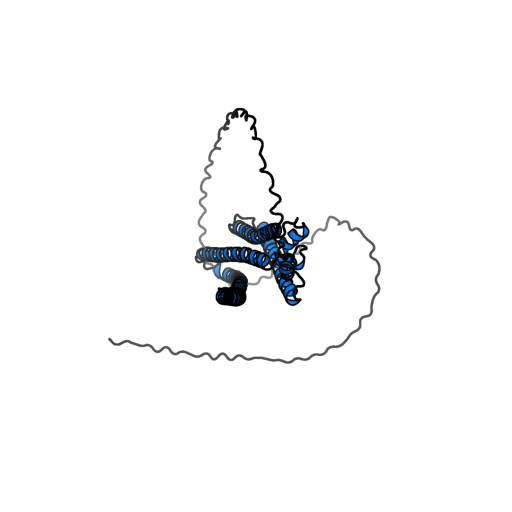OM 2307 N N . LYS A 1 283 ? -3.365 0.423 30.747 1.00 79.81 283 LYS A N 1
ATOM 2308 C CA . LYS A 1 283 ? -2.699 -0.850 30.425 1.00 79.81 283 LYS A CA 1
ATOM 2309 C C . LYS A 1 283 ? -3.056 -1.353 29.024 1.00 79.81 283 LYS A C 1
ATOM 2311 O O . LYS A 1 283 ? -2.155 -1.673 28.251 1.00 79.81 283 LYS A O 1
ATOM 2316 N N . LYS A 1 284 ? -4.345 -1.372 28.663 1.00 75.44 284 LYS A N 1
ATOM 2317 C CA . LYS A 1 284 ? -4.809 -1.823 27.332 1.00 75.44 284 LYS A CA 1
ATOM 2318 C C . LYS A 1 284 ? -4.429 -0.842 26.216 1.00 75.44 284 LYS A C 1
ATOM 2320 O O . LYS A 1 284 ? -3.974 -1.252 25.148 1.00 75.44 284 LYS A O 1
ATOM 2325 N N . ALA A 1 285 ? -4.566 0.455 26.476 1.00 71.75 285 ALA A N 1
ATOM 2326 C CA . ALA A 1 285 ? -4.163 1.535 25.583 1.00 71.75 285 ALA A CA 1
ATOM 2327 C C . ALA A 1 285 ? -2.647 1.538 25.369 1.00 71.75 285 ALA A C 1
ATOM 2329 O O . ALA A 1 285 ? -2.199 1.717 24.242 1.00 71.75 285 ALA A O 1
ATOM 2330 N N . GLY A 1 286 ? -1.861 1.271 26.415 1.00 77.12 286 GLY A N 1
ATOM 2331 C CA . GLY A 1 286 ? -0.405 1.196 26.350 1.00 77.12 286 GLY A CA 1
ATOM 2332 C C . GLY A 1 286 ? 0.084 0.117 25.388 1.00 77.12 286 GLY A C 1
ATOM 2333 O O . GLY A 1 286 ? 0.951 0.387 24.561 1.00 77.12 286 GLY A O 1
ATOM 2334 N N . THR A 1 287 ? -0.508 -1.081 25.415 1.00 75.81 287 THR A N 1
ATOM 2335 C CA . THR A 1 287 ? -0.141 -2.152 24.472 1.00 75.81 287 THR A CA 1
ATOM 2336 C C . THR A 1 287 ? -0.464 -1.777 23.025 1.00 75.81 287 THR A C 1
ATOM 2338 O O . THR A 1 287 ? 0.383 -1.944 22.146 1.00 75.81 287 THR A O 1
ATOM 2341 N N . ASN A 1 288 ? -1.648 -1.210 22.773 1.00 71.81 288 ASN A N 1
ATOM 2342 C CA . ASN A 1 288 ? -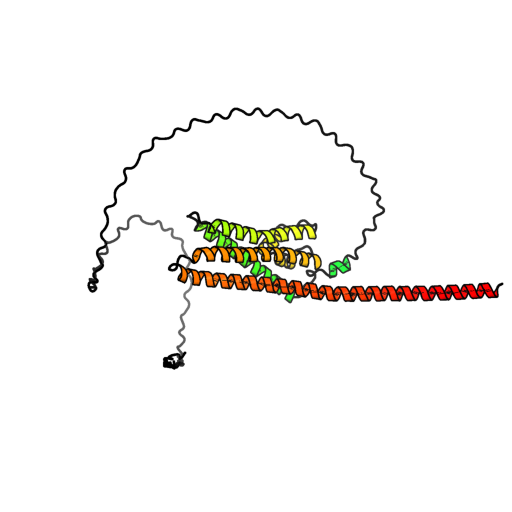2.034 -0.760 21.433 1.00 71.81 288 ASN A CA 1
ATOM 2343 C C . ASN A 1 288 ? -1.160 0.403 20.943 1.00 71.81 288 ASN A C 1
ATOM 2345 O O . ASN A 1 288 ? -0.773 0.426 19.777 1.00 71.81 288 ASN A O 1
ATOM 2349 N N . LEU A 1 289 ? -0.792 1.326 21.835 1.00 74.75 289 LEU A N 1
ATOM 2350 C CA . LEU A 1 289 ? 0.095 2.445 21.536 1.00 74.75 289 LEU A CA 1
ATOM 2351 C C . LEU A 1 289 ? 1.503 1.968 21.182 1.00 74.75 289 LEU A C 1
ATOM 2353 O O . LEU A 1 289 ? 2.086 2.471 20.228 1.00 74.75 289 LEU A O 1
ATOM 2357 N N . ILE A 1 290 ? 2.036 0.977 21.903 1.00 78.69 290 ILE A N 1
ATOM 2358 C CA . ILE A 1 290 ? 3.327 0.364 21.569 1.00 78.69 290 ILE A CA 1
ATOM 2359 C C . ILE A 1 290 ? 3.253 -0.281 20.183 1.00 78.69 290 ILE A C 1
ATOM 2361 O O . ILE A 1 290 ? 4.145 -0.061 19.369 1.00 78.69 290 ILE A O 1
ATOM 2365 N N . LEU A 1 291 ? 2.180 -1.018 19.874 1.00 74.75 291 LEU A N 1
ATOM 2366 C CA . LEU A 1 291 ? 2.002 -1.618 18.549 1.00 74.75 291 LEU A CA 1
ATOM 2367 C C . LEU A 1 291 ? 1.944 -0.554 17.442 1.00 74.75 291 LEU A C 1
ATOM 2369 O O . LEU A 1 291 ? 2.604 -0.695 16.411 1.00 74.75 291 LEU A O 1
ATOM 2373 N N . LEU A 1 292 ? 1.190 0.524 17.673 1.00 72.31 292 LEU A N 1
ATOM 2374 C CA . LEU A 1 292 ? 1.058 1.635 16.734 1.00 72.31 292 LEU A CA 1
ATOM 2375 C C . LEU A 1 292 ? 2.390 2.371 16.550 1.00 72.31 292 LEU A C 1
ATOM 2377 O O . LEU A 1 292 ? 2.758 2.706 15.428 1.00 72.31 292 LEU A O 1
ATOM 2381 N N . ALA A 1 293 ? 3.139 2.577 17.635 1.00 76.25 293 ALA A N 1
ATOM 2382 C CA . ALA A 1 293 ? 4.455 3.202 17.618 1.00 76.25 293 ALA A CA 1
ATOM 2383 C C . ALA A 1 293 ? 5.479 2.339 16.874 1.00 76.25 293 ALA A C 1
ATOM 2385 O O . ALA A 1 293 ? 6.272 2.868 16.100 1.00 76.25 293 ALA A O 1
ATOM 2386 N N . VAL A 1 294 ? 5.437 1.015 17.043 1.00 79.56 294 VAL A N 1
ATOM 2387 C CA . VAL A 1 294 ? 6.274 0.081 16.279 1.00 79.56 294 VAL A CA 1
ATOM 2388 C C . VAL A 1 294 ? 5.912 0.139 14.795 1.00 79.56 294 VAL A C 1
ATOM 2390 O O . VAL A 1 294 ? 6.805 0.274 13.961 1.00 79.56 294 VAL A O 1
ATOM 2393 N N . ALA A 1 295 ? 4.623 0.117 14.443 1.00 75.00 295 ALA A N 1
ATOM 2394 C CA . ALA A 1 295 ? 4.182 0.255 13.054 1.00 75.00 295 ALA A CA 1
ATOM 2395 C C . ALA A 1 295 ? 4.606 1.603 12.441 1.00 75.00 295 ALA A C 1
ATOM 2397 O O . ALA A 1 295 ? 5.115 1.645 11.318 1.00 75.00 295 ALA A O 1
ATOM 2398 N N . ALA A 1 296 ? 4.465 2.695 13.197 1.00 75.56 296 ALA A N 1
ATOM 2399 C CA . ALA A 1 296 ? 4.915 4.023 12.800 1.00 75.56 296 ALA A CA 1
ATOM 2400 C C . ALA A 1 296 ? 6.434 4.072 12.604 1.00 75.56 296 ALA A C 1
ATOM 2402 O O . ALA A 1 296 ? 6.902 4.591 11.593 1.00 75.56 296 ALA A O 1
ATOM 2403 N N . LEU A 1 297 ? 7.207 3.470 13.513 1.00 82.56 297 LEU A N 1
ATOM 2404 C CA . LEU A 1 297 ? 8.658 3.361 13.399 1.00 82.56 297 LEU A CA 1
ATOM 2405 C C . LEU A 1 297 ? 9.055 2.597 12.133 1.00 82.56 297 LEU A C 1
ATOM 2407 O O . LEU A 1 297 ? 9.913 3.065 11.393 1.00 82.56 297 LEU A O 1
ATOM 2411 N N . PHE A 1 298 ? 8.410 1.467 11.835 1.00 79.38 298 PHE A N 1
ATOM 2412 C CA . PHE A 1 298 ? 8.663 0.721 10.599 1.00 79.38 298 PHE A CA 1
ATOM 2413 C C . PHE A 1 298 ? 8.363 1.549 9.346 1.00 79.38 298 PHE A C 1
ATOM 2415 O O . PHE A 1 298 ? 9.141 1.510 8.391 1.00 79.38 298 PHE A O 1
ATOM 2422 N N . LEU A 1 299 ? 7.276 2.325 9.346 1.00 76.62 299 LEU A N 1
ATOM 2423 C CA . LEU A 1 299 ? 6.931 3.211 8.232 1.00 76.62 299 LEU A CA 1
ATOM 2424 C C . LEU A 1 299 ? 7.940 4.355 8.074 1.00 76.62 299 LEU A C 1
ATOM 2426 O O . LEU A 1 299 ? 8.364 4.636 6.954 1.00 76.62 299 LEU A O 1
ATOM 2430 N N . VAL A 1 300 ? 8.399 4.950 9.177 1.00 78.69 300 VAL A N 1
ATOM 2431 C CA . VAL A 1 300 ? 9.458 5.970 9.166 1.00 78.69 300 VAL A CA 1
ATOM 2432 C C . VAL A 1 300 ? 10.775 5.385 8.661 1.00 78.69 300 VAL A C 1
ATOM 2434 O O . VAL A 1 300 ? 11.396 5.965 7.775 1.00 78.69 300 VAL A O 1
ATOM 2437 N N . LEU A 1 301 ? 11.189 4.215 9.153 1.00 82.88 301 LEU A N 1
ATOM 2438 C CA . LEU A 1 301 ? 12.406 3.540 8.699 1.00 82.88 301 LEU A CA 1
ATOM 2439 C C . LEU A 1 301 ? 12.337 3.184 7.209 1.00 82.88 301 LEU A C 1
ATOM 2441 O O . LEU A 1 301 ? 13.321 3.362 6.492 1.00 82.88 301 LEU A O 1
ATOM 2445 N N . ARG A 1 302 ? 11.172 2.741 6.719 1.00 80.69 302 ARG A N 1
ATOM 2446 C CA . ARG A 1 302 ? 10.934 2.490 5.290 1.00 80.69 302 ARG A CA 1
ATOM 2447 C C . ARG A 1 302 ? 11.038 3.779 4.472 1.00 80.69 302 ARG A C 1
ATOM 2449 O O . ARG A 1 302 ? 11.750 3.793 3.472 1.00 80.69 302 ARG A O 1
ATOM 2456 N N . ALA A 1 303 ? 10.397 4.861 4.915 1.00 77.75 303 ALA A N 1
ATOM 2457 C CA . ALA A 1 303 ? 10.463 6.161 4.249 1.00 77.75 303 ALA A CA 1
ATOM 2458 C C . ALA A 1 303 ? 11.896 6.718 4.208 1.00 77.75 303 ALA A C 1
ATOM 2460 O O . ALA A 1 303 ? 12.341 7.208 3.171 1.00 77.75 303 ALA A O 1
ATOM 2461 N N . ILE A 1 304 ? 12.649 6.585 5.306 1.00 82.56 304 ILE A N 1
ATOM 2462 C CA . ILE A 1 304 ? 14.074 6.936 5.364 1.00 82.56 304 ILE A CA 1
ATOM 2463 C C . ILE A 1 304 ? 14.874 6.064 4.393 1.00 82.56 304 ILE A C 1
ATOM 2465 O O . ILE A 1 304 ? 15.705 6.591 3.660 1.00 82.56 304 ILE A O 1
ATOM 2469 N N . GLY A 1 305 ? 14.616 4.756 4.342 1.00 83.62 305 GLY A N 1
ATOM 2470 C CA . GLY A 1 305 ? 15.272 3.841 3.407 1.00 83.62 305 GLY A CA 1
ATOM 2471 C C . GLY A 1 305 ? 15.078 4.252 1.945 1.00 83.62 305 GLY A C 1
ATOM 2472 O O . GLY A 1 305 ? 16.048 4.313 1.188 1.00 83.62 305 GLY A O 1
ATOM 2473 N N . GLU A 1 306 ? 13.854 4.611 1.557 1.00 79.62 306 GLU A N 1
ATOM 2474 C CA . GLU A 1 306 ? 13.554 5.108 0.209 1.00 79.62 306 GLU A CA 1
ATOM 2475 C C . GLU A 1 306 ? 14.178 6.485 -0.057 1.00 79.62 306 GLU A C 1
ATOM 2477 O O . GLU A 1 306 ? 14.726 6.715 -1.137 1.00 79.62 306 GLU A O 1
ATOM 2482 N N . LEU A 1 307 ? 14.190 7.388 0.930 1.00 80.62 307 LEU A N 1
ATOM 2483 C CA . LEU A 1 307 ? 14.862 8.684 0.813 1.00 80.62 307 LEU A CA 1
ATOM 2484 C C . LEU A 1 307 ? 16.376 8.520 0.619 1.00 80.62 307 LEU A C 1
ATOM 2486 O O . LEU A 1 307 ? 16.962 9.153 -0.259 1.00 80.62 307 LEU A O 1
ATOM 2490 N N . LEU A 1 308 ? 17.013 7.645 1.399 1.00 84.81 308 LEU A N 1
ATOM 2491 C CA . LEU A 1 308 ? 18.434 7.324 1.266 1.00 84.81 308 LEU A CA 1
ATOM 2492 C C . LEU A 1 308 ? 18.729 6.704 -0.099 1.00 84.81 308 LEU A C 1
ATOM 2494 O O . LEU A 1 308 ? 19.699 7.093 -0.752 1.00 84.81 308 LEU A O 1
ATOM 2498 N N . ARG A 1 309 ? 17.871 5.792 -0.570 1.00 82.06 309 ARG A N 1
ATOM 2499 C CA . ARG A 1 309 ? 17.983 5.209 -1.909 1.00 82.06 309 ARG A CA 1
ATOM 2500 C C . ARG A 1 309 ? 17.866 6.281 -2.989 1.00 82.06 309 ARG A C 1
ATOM 2502 O O . ARG A 1 309 ? 18.676 6.291 -3.911 1.00 82.06 309 ARG A O 1
ATOM 2509 N N . PHE A 1 310 ? 16.923 7.211 -2.857 1.00 80.06 310 PHE A N 1
ATOM 2510 C CA . PHE A 1 310 ? 16.760 8.332 -3.779 1.00 80.06 310 PHE A CA 1
ATOM 2511 C C . PHE A 1 310 ? 18.000 9.237 -3.811 1.00 80.06 310 PHE A C 1
ATOM 2513 O O . PHE A 1 310 ? 18.506 9.547 -4.890 1.00 80.06 310 PHE A O 1
ATOM 2520 N N . ILE A 1 311 ? 18.537 9.615 -2.646 1.00 82.50 311 ILE A N 1
ATOM 2521 C CA . ILE A 1 311 ? 19.760 10.427 -2.534 1.00 82.50 311 ILE A CA 1
ATOM 2522 C C . ILE A 1 311 ? 20.948 9.704 -3.184 1.00 82.50 311 ILE A C 1
ATOM 2524 O O . ILE A 1 311 ? 21.675 10.298 -3.983 1.00 82.50 311 ILE A O 1
ATOM 2528 N N . PHE A 1 312 ? 21.120 8.412 -2.898 1.00 85.81 312 PHE A N 1
ATOM 2529 C CA . PHE A 1 312 ? 22.218 7.614 -3.441 1.00 85.81 312 PHE A CA 1
ATOM 2530 C C . PHE A 1 312 ? 22.112 7.425 -4.963 1.00 85.81 312 PHE A C 1
ATOM 2532 O O . PHE A 1 312 ? 23.105 7.557 -5.682 1.00 85.81 312 PHE A O 1
ATOM 2539 N N . MET A 1 313 ? 20.902 7.186 -5.477 1.00 77.06 313 MET A N 1
ATOM 2540 C CA . MET A 1 313 ? 20.643 7.089 -6.918 1.00 77.06 313 MET A CA 1
ATOM 2541 C C . MET A 1 313 ? 20.912 8.415 -7.632 1.00 77.06 313 MET A C 1
ATOM 2543 O O . MET A 1 313 ? 21.520 8.423 -8.703 1.00 77.06 313 MET A O 1
ATOM 2547 N N . ARG A 1 314 ? 20.547 9.548 -7.020 1.00 79.00 314 ARG A N 1
ATOM 2548 C CA . ARG A 1 314 ? 20.849 10.879 -7.564 1.00 79.00 314 ARG A CA 1
ATOM 2549 C C . ARG A 1 314 ? 22.357 11.127 -7.657 1.00 79.00 314 ARG A C 1
ATOM 2551 O O . ARG A 1 314 ? 22.819 11.707 -8.637 1.00 79.00 314 ARG A O 1
ATOM 2558 N N . GLY A 1 315 ? 23.126 10.628 -6.687 1.00 80.19 315 GLY A N 1
ATOM 2559 C CA . GLY A 1 315 ? 24.590 10.642 -6.728 1.00 80.19 315 GLY A CA 1
ATOM 2560 C C . GLY A 1 315 ? 25.155 9.872 -7.926 1.00 80.19 315 GLY A C 1
ATOM 2561 O O . GLY A 1 315 ? 25.991 10.402 -8.657 1.00 80.19 315 GLY A O 1
ATOM 2562 N N . LYS A 1 316 ? 24.657 8.655 -8.186 1.00 78.25 316 LYS A N 1
ATOM 2563 C CA . LYS A 1 316 ? 25.088 7.849 -9.343 1.00 78.25 316 LYS A CA 1
ATOM 2564 C C . LYS A 1 316 ? 24.721 8.483 -10.685 1.00 78.25 316 LYS A C 1
ATOM 2566 O O . LYS A 1 316 ? 25.568 8.522 -11.573 1.00 78.25 316 LYS A O 1
ATOM 2571 N N . TYR A 1 317 ? 23.509 9.022 -10.811 1.00 74.00 317 TYR A N 1
ATOM 2572 C CA . TYR A 1 317 ? 23.040 9.650 -12.051 1.00 74.00 317 TYR A CA 1
ATOM 2573 C C . TYR A 1 317 ? 23.882 10.875 -12.443 1.00 74.00 317 TYR A C 1
ATOM 2575 O O . TYR A 1 317 ? 24.212 11.084 -13.612 1.00 74.00 317 TYR A O 1
ATOM 2583 N N . ASN A 1 318 ? 24.297 11.672 -11.454 1.00 76.12 318 ASN A N 1
ATOM 2584 C CA . ASN A 1 318 ? 25.170 12.819 -11.701 1.00 76.12 318 ASN A CA 1
ATOM 2585 C C . ASN A 1 318 ? 26.560 12.396 -12.204 1.00 76.12 318 ASN A C 1
ATOM 2587 O O . ASN A 1 318 ? 27.157 13.107 -13.011 1.00 76.12 318 ASN A O 1
ATOM 2591 N N . HIS A 1 319 ? 27.069 11.238 -11.773 1.00 75.50 319 HIS A N 1
ATOM 2592 C CA . HIS A 1 319 ? 28.354 10.720 -12.241 1.00 75.50 319 HIS A CA 1
ATOM 2593 C C . HIS A 1 319 ? 28.303 10.189 -13.678 1.00 75.50 319 HIS A C 1
ATOM 2595 O O . HIS A 1 319 ? 29.235 10.449 -14.439 1.00 75.50 319 HIS A O 1
ATOM 2601 N N . THR A 1 320 ? 27.239 9.487 -14.075 1.00 74.38 320 THR A N 1
ATOM 2602 C CA . THR A 1 320 ? 27.088 8.999 -15.458 1.00 74.38 320 THR A CA 1
ATOM 2603 C C . THR A 1 320 ? 26.863 10.143 -16.438 1.00 74.38 320 THR A C 1
ATOM 2605 O O . THR A 1 320 ? 27.579 10.229 -17.430 1.00 74.38 320 THR A O 1
ATOM 2608 N N . THR A 1 321 ? 25.985 11.095 -16.102 1.00 74.81 321 THR A N 1
ATOM 2609 C CA . THR A 1 321 ? 25.739 12.285 -16.942 1.00 74.81 321 THR A CA 1
ATOM 2610 C C . THR A 1 321 ? 27.011 13.115 -17.130 1.00 74.81 321 THR A C 1
ATOM 2612 O O . THR A 1 321 ? 27.235 13.712 -18.181 1.00 74.81 321 THR A O 1
ATOM 2615 N N . ARG A 1 322 ? 27.870 13.172 -16.104 1.00 79.38 322 ARG A N 1
ATOM 2616 C CA . ARG A 1 322 ? 29.154 13.865 -16.204 1.00 79.38 322 ARG A CA 1
ATOM 2617 C C . ARG A 1 322 ? 30.113 13.155 -17.160 1.00 79.38 322 ARG A C 1
ATOM 2619 O O . ARG A 1 322 ? 30.706 13.834 -17.990 1.00 79.38 322 ARG A O 1
ATOM 2626 N N . ARG A 1 323 ? 30.226 11.823 -17.088 1.00 76.38 323 ARG A N 1
ATOM 2627 C CA . ARG A 1 323 ? 31.072 11.056 -18.017 1.00 76.38 323 ARG A CA 1
ATOM 2628 C C . ARG A 1 323 ? 30.608 11.197 -19.459 1.00 76.38 323 ARG A C 1
ATOM 2630 O O . ARG A 1 323 ? 31.433 11.419 -20.327 1.00 76.38 323 ARG A O 1
ATOM 2637 N N . GLU A 1 324 ? 29.304 11.149 -19.703 1.00 79.50 324 GLU A N 1
ATOM 2638 C CA . GLU A 1 324 ? 28.756 11.287 -21.055 1.00 79.50 324 GLU A CA 1
ATOM 2639 C C . GLU A 1 324 ? 29.043 12.675 -21.652 1.00 79.50 324 GLU A C 1
ATOM 2641 O O . GLU A 1 324 ? 29.468 12.789 -22.800 1.00 79.50 324 GLU A O 1
ATOM 2646 N N . LYS A 1 325 ? 28.928 13.742 -20.846 1.00 84.19 325 LYS A N 1
ATOM 2647 C CA . LYS A 1 325 ? 29.339 15.094 -21.260 1.00 84.19 325 LYS A CA 1
ATOM 2648 C C . LYS A 1 325 ? 30.839 15.195 -21.531 1.00 84.19 325 LYS A C 1
ATOM 2650 O O . LYS A 1 325 ? 31.227 15.883 -22.474 1.00 84.19 325 LYS A O 1
ATOM 2655 N N . GLU A 1 326 ? 31.671 14.537 -20.727 1.00 86.38 326 GLU A N 1
ATOM 2656 C CA . GLU A 1 326 ? 33.120 14.481 -20.944 1.00 86.38 326 GLU A CA 1
ATOM 2657 C C . GLU A 1 326 ? 33.437 13.746 -22.261 1.00 86.38 326 GLU A C 1
ATOM 2659 O O . GLU A 1 326 ? 34.156 14.299 -23.089 1.00 86.38 326 GLU A O 1
ATOM 2664 N N . THR A 1 327 ? 32.795 12.607 -22.547 1.00 83.00 327 THR A N 1
ATOM 2665 C CA . THR A 1 327 ? 32.979 11.856 -23.803 1.00 83.00 327 THR A CA 1
ATOM 2666 C C . THR A 1 327 ? 32.491 12.625 -25.037 1.00 83.00 327 THR A C 1
ATOM 2668 O O . THR A 1 327 ? 33.181 12.646 -26.054 1.00 83.00 327 THR A O 1
ATOM 2671 N N . ILE A 1 328 ? 31.347 13.318 -24.965 1.00 81.88 328 ILE A N 1
ATOM 2672 C CA . ILE A 1 328 ? 30.851 14.161 -26.071 1.00 81.88 328 ILE A CA 1
ATOM 2673 C C . ILE A 1 328 ? 31.795 15.343 -26.318 1.00 81.88 328 ILE A C 1
ATOM 2675 O O . ILE A 1 328 ? 32.071 15.686 -27.469 1.00 81.88 328 ILE A O 1
ATOM 2679 N N . THR A 1 329 ? 32.321 15.953 -25.253 1.00 81.56 329 THR A N 1
ATOM 2680 C CA . THR A 1 329 ? 33.277 17.064 -25.366 1.00 81.56 329 THR A CA 1
ATOM 2681 C C . THR A 1 329 ? 34.590 16.589 -25.986 1.00 81.56 329 THR A C 1
ATOM 2683 O O . THR A 1 329 ? 35.133 17.265 -26.855 1.00 81.56 329 THR A O 1
ATOM 2686 N N . GLU A 1 330 ? 35.080 15.415 -25.592 1.00 80.06 330 GLU A N 1
ATOM 2687 C CA . GLU A 1 330 ? 36.316 14.821 -26.109 1.00 80.06 330 GLU A CA 1
ATOM 2688 C C . GLU A 1 330 ? 36.167 14.382 -27.577 1.00 80.06 330 GLU A C 1
ATOM 2690 O O . GLU A 1 330 ? 37.010 14.716 -28.409 1.00 80.06 330 GLU A O 1
ATOM 2695 N N . SER A 1 331 ? 35.032 13.774 -27.940 1.00 76.19 331 SER A N 1
ATOM 2696 C CA . SER A 1 331 ? 34.711 13.431 -29.332 1.00 76.19 331 SER A CA 1
ATOM 2697 C C . SER A 1 331 ? 34.533 14.671 -30.217 1.00 76.19 331 SER A C 1
ATOM 2699 O O . SER A 1 331 ? 34.957 14.667 -31.372 1.00 76.19 331 SER A O 1
ATOM 2701 N N . SER A 1 332 ? 33.949 15.753 -29.690 1.00 73.19 332 SER A N 1
ATOM 2702 C CA . SER A 1 332 ? 33.809 17.025 -30.422 1.00 73.19 332 SER A CA 1
ATOM 2703 C C . SER A 1 332 ? 35.154 17.735 -30.600 1.00 73.19 332 SER A C 1
ATOM 2705 O O . SER A 1 332 ? 35.387 18.385 -31.619 1.00 73.19 332 SER A O 1
ATOM 2707 N N . ARG A 1 333 ? 36.066 17.595 -29.629 1.00 72.81 333 ARG A N 1
ATOM 2708 C CA . ARG A 1 333 ? 37.421 18.154 -29.705 1.00 72.81 333 ARG A CA 1
ATOM 2709 C C . ARG A 1 333 ? 38.270 17.429 -30.754 1.00 72.81 333 ARG A C 1
ATOM 2711 O O . ARG A 1 333 ? 38.951 18.099 -31.521 1.00 72.81 333 ARG A O 1
ATOM 2718 N N . GLY A 1 334 ? 38.146 16.103 -30.855 1.00 64.56 334 GLY A N 1
ATOM 2719 C CA . GLY A 1 334 ? 38.824 15.307 -31.885 1.00 64.56 334 GLY A CA 1
ATOM 2720 C C . GLY A 1 334 ? 38.358 15.606 -33.319 1.00 64.56 334 GLY A C 1
ATOM 2721 O O . GLY A 1 334 ? 39.177 15.636 -34.234 1.00 64.56 334 GLY A O 1
ATOM 2722 N N . LEU A 1 335 ? 37.066 15.890 -33.523 1.00 62.22 335 LEU A N 1
ATOM 2723 C CA . LEU A 1 335 ? 36.530 16.277 -34.839 1.00 62.22 335 LEU A CA 1
ATOM 2724 C C . LEU A 1 335 ? 37.006 17.673 -35.279 1.00 62.22 335 LEU A C 1
ATOM 2726 O O . LEU A 1 335 ? 37.398 17.851 -36.428 1.00 62.22 335 LEU A O 1
ATOM 2730 N N . SER A 1 336 ? 37.056 18.637 -34.355 1.00 60.00 336 SER A N 1
ATOM 2731 C CA . SER A 1 336 ? 37.549 19.995 -34.636 1.00 60.00 336 SER A CA 1
ATOM 2732 C C . SER A 1 336 ? 39.037 20.020 -35.023 1.00 60.00 336 SER A C 1
ATOM 2734 O O . SER A 1 336 ? 39.437 20.738 -35.937 1.00 60.00 336 SER A O 1
ATOM 2736 N N . GLU A 1 337 ? 39.865 19.190 -34.385 1.00 61.75 337 GLU A N 1
ATOM 2737 C CA . GLU A 1 337 ? 41.313 19.150 -34.641 1.00 61.75 337 GLU A CA 1
ATOM 2738 C C . GLU A 1 337 ? 41.669 18.409 -35.949 1.00 61.75 337 GLU A C 1
ATOM 2740 O O . GLU A 1 337 ? 42.652 18.743 -36.616 1.00 61.75 337 GLU A O 1
ATOM 2745 N N . SER A 1 338 ? 40.836 17.447 -36.364 1.00 60.34 338 SER A N 1
ATOM 2746 C CA . SER A 1 338 ? 40.958 16.751 -37.653 1.00 60.34 338 SER A CA 1
ATOM 2747 C C . SER A 1 338 ? 40.600 17.654 -38.842 1.00 60.34 338 SER A C 1
ATOM 2749 O O . SER A 1 338 ? 41.324 17.676 -39.842 1.00 60.34 338 SER A O 1
ATOM 2751 N N . ASP A 1 339 ? 39.517 18.429 -38.742 1.00 59.94 339 ASP A N 1
ATOM 2752 C CA . ASP A 1 339 ? 39.073 19.301 -39.838 1.00 59.94 339 ASP A CA 1
ATOM 2753 C C . ASP A 1 339 ? 39.960 20.548 -39.999 1.00 59.94 339 ASP A C 1
ATOM 2755 O O . ASP A 1 339 ? 40.213 20.991 -41.124 1.00 59.94 339 ASP A O 1
ATOM 2759 N N . ASP A 1 340 ? 40.520 21.079 -38.906 1.00 63.28 340 ASP A N 1
ATOM 2760 C CA . ASP A 1 340 ? 41.391 22.261 -38.963 1.00 63.28 340 ASP A CA 1
ATOM 2761 C C . ASP A 1 340 ? 42.773 21.950 -39.577 1.00 63.28 340 ASP A C 1
ATOM 2763 O O . ASP A 1 340 ? 43.361 22.787 -40.268 1.00 63.28 340 ASP A O 1
ATOM 2767 N N . ASN A 1 341 ? 43.279 20.721 -39.412 1.00 69.25 341 ASN A N 1
ATOM 2768 C CA . ASN A 1 341 ? 44.516 20.284 -40.070 1.00 69.25 341 ASN A CA 1
ATOM 2769 C C . ASN A 1 341 ? 44.317 20.038 -41.571 1.00 69.25 341 ASN A C 1
ATOM 2771 O O . ASN A 1 341 ? 45.135 20.489 -42.373 1.00 69.25 341 ASN A O 1
ATOM 2775 N N . LYS A 1 342 ? 43.200 19.420 -41.975 1.00 72.12 342 LYS A N 1
ATOM 2776 C CA . LYS A 1 342 ? 42.878 19.220 -43.397 1.00 72.12 342 LYS A CA 1
ATOM 2777 C C . LYS A 1 342 ? 42.684 20.553 -44.138 1.00 72.12 342 LYS A C 1
ATOM 2779 O O . LYS A 1 342 ? 43.209 20.732 -45.234 1.00 72.12 342 LYS A O 1
ATOM 2784 N N . SER A 1 343 ? 42.022 21.518 -43.496 1.00 69.62 343 SER A N 1
ATOM 2785 C CA . SER A 1 343 ? 41.841 22.889 -43.999 1.00 69.62 343 SER A CA 1
ATOM 2786 C C . SER A 1 343 ? 43.165 23.659 -44.154 1.00 69.62 343 SER A C 1
ATOM 2788 O O . SER A 1 343 ? 43.367 24.380 -45.137 1.00 69.62 343 SER A O 1
ATOM 2790 N N . LYS A 1 344 ? 44.117 23.492 -43.223 1.00 75.44 344 LYS A N 1
ATOM 2791 C CA . LYS A 1 344 ? 45.451 24.118 -43.319 1.00 75.44 344 LYS A CA 1
ATOM 2792 C C . LYS A 1 344 ? 46.316 23.511 -44.423 1.00 75.44 344 LYS A C 1
ATOM 2794 O O . LYS A 1 344 ? 47.040 24.256 -45.083 1.00 75.44 344 LYS A O 1
ATOM 2799 N N . GLU A 1 345 ? 46.233 22.201 -44.640 1.00 76.62 345 GLU A N 1
ATOM 2800 C CA . GLU A 1 345 ? 46.948 21.512 -45.723 1.00 76.62 345 GLU A CA 1
ATOM 2801 C C . GLU A 1 345 ? 46.452 21.982 -47.106 1.00 76.62 345 GLU A C 1
ATOM 2803 O O . GLU A 1 345 ? 47.255 22.293 -47.987 1.00 76.62 345 GLU A O 1
ATOM 2808 N N . GLU A 1 346 ? 45.132 22.114 -47.282 1.00 78.31 346 GLU A N 1
ATOM 2809 C CA . GLU A 1 346 ? 44.528 22.625 -48.522 1.00 78.31 346 GLU A CA 1
ATOM 2810 C C . GLU A 1 346 ? 44.879 24.099 -48.774 1.00 78.31 346 GLU A C 1
ATOM 2812 O O . GLU A 1 346 ? 45.213 24.469 -49.900 1.00 78.31 346 GLU A O 1
ATOM 2817 N N . ARG A 1 347 ? 44.908 24.941 -47.729 1.00 73.94 347 ARG A N 1
ATOM 2818 C CA . ARG A 1 347 ? 45.362 26.338 -47.859 1.00 73.94 347 ARG A CA 1
ATOM 2819 C C . ARG A 1 347 ? 46.837 26.462 -48.228 1.00 73.94 347 ARG A C 1
ATOM 2821 O O . ARG A 1 347 ? 47.177 27.371 -48.975 1.00 73.94 347 ARG A O 1
ATOM 2828 N N . LYS A 1 348 ? 47.713 25.586 -47.724 1.00 79.94 348 LYS A N 1
ATOM 2829 C CA . LYS A 1 348 ? 49.136 25.601 -48.102 1.00 79.94 348 LYS A CA 1
ATOM 2830 C C . LYS A 1 348 ? 49.338 25.257 -49.575 1.00 79.94 348 LYS A C 1
ATOM 2832 O O . LYS A 1 348 ? 50.082 25.963 -50.243 1.00 79.94 348 LYS A O 1
ATOM 2837 N N . LYS A 1 349 ? 48.631 24.247 -50.093 1.00 81.31 349 LYS A N 1
ATOM 2838 C CA . LYS A 1 349 ? 48.697 23.891 -51.521 1.00 81.31 349 LYS A CA 1
ATOM 2839 C C . LYS A 1 349 ? 48.227 25.025 -52.433 1.00 81.31 349 LYS A C 1
ATOM 2841 O O . LYS A 1 349 ? 48.888 25.316 -53.418 1.00 81.31 349 LYS A O 1
ATOM 2846 N N . LEU A 1 350 ? 47.144 25.709 -52.062 1.00 72.81 350 LEU A N 1
ATOM 2847 C CA . LEU A 1 350 ? 46.634 26.869 -52.805 1.00 72.81 350 LEU A CA 1
ATOM 2848 C C . LEU A 1 350 ? 47.599 28.065 -52.824 1.00 72.81 350 LEU A C 1
ATOM 2850 O O . LEU A 1 350 ? 47.550 28.856 -53.756 1.00 72.81 350 LEU A O 1
ATOM 2854 N N . VAL A 1 351 ? 48.452 28.219 -51.808 1.00 77.44 351 VAL A N 1
ATOM 2855 C CA . VAL A 1 351 ? 49.460 29.293 -51.756 1.00 77.44 351 VAL A CA 1
ATOM 2856 C C . VAL A 1 351 ? 50.727 28.932 -52.536 1.00 77.44 351 VAL A C 1
ATOM 2858 O O . VAL A 1 351 ? 51.394 29.836 -53.013 1.00 77.44 351 VAL A O 1
ATOM 2861 N N . GLU A 1 352 ? 51.067 27.649 -52.682 1.00 79.62 352 GLU A N 1
ATOM 2862 C CA . GLU A 1 352 ? 52.187 27.216 -53.539 1.00 79.62 352 GLU A CA 1
ATOM 2863 C C . GLU A 1 352 ? 51.833 27.192 -55.036 1.00 79.62 352 GLU A C 1
ATOM 2865 O O . GLU A 1 352 ? 52.732 27.224 -55.874 1.00 79.62 352 GLU A O 1
ATOM 2870 N N . GLU A 1 353 ? 50.545 27.118 -55.382 1.00 72.62 353 GLU A N 1
ATOM 2871 C CA . GLU A 1 353 ? 50.065 27.114 -56.773 1.00 72.62 353 GLU A CA 1
ATOM 2872 C C . GLU A 1 353 ? 49.900 28.530 -57.370 1.00 72.62 353 GLU A C 1
ATOM 2874 O O . GLU A 1 353 ? 49.849 28.678 -58.592 1.00 72.62 353 GLU A O 1
ATOM 2879 N N . VAL A 1 354 ? 49.840 29.564 -56.521 1.00 66.38 354 VAL A N 1
ATOM 2880 C CA . VAL A 1 354 ? 49.788 30.995 -56.887 1.00 66.38 354 VAL A CA 1
ATOM 2881 C C . VAL A 1 354 ? 51.190 31.585 -56.887 1.00 66.38 354 VAL A C 1
ATOM 2883 O O . VAL A 1 354 ? 51.509 32.319 -57.852 1.00 66.38 354 VAL A O 1
#

Sequence (354 aa):
MQYHNPLHHHQSHVGGWHFNTGEGEAHYHNAHVPPVSPTNPQQHSYYPPSNVQYPNYQHPIATSQYPNSQYPQYNVQPHHQQPQQSHPPVQTPPIQTPPIDTPSIHTPPIQTPPIQTPPTNNNFSSNPEINSQEDLEASPMHNPSKWKKIWWGGFAVINFYTLIGTLLLVYMLYKEADKKSISRDVFIIIAIFELLPRFLNIYQIKKFTCANLGFWDGVGIFIGKKEAYLLFGNEYLTEKQVGQLSFVADLICFFYLGWLVYAWHTDLGHLKEDSTLQDDMIKKAGTNLILLAVAALFLVLRAIGELLRFIFMRGKYNHTTRREKETITESSRGLSESDDNKSKEERKKLVEEV

Radius of gyration: 40.84 Å; chains: 1; bounding box: 104×88×119 Å

pLDDT: mean 71.49, std 17.44, range [35.75, 96.06]